Protein AF-A0A182ESB6-F1 (afdb_monomer)

Mean predicted aligned error: 11.27 Å

Nearest PDB structures (foldseek):
  7or8-assembly1_A  TM=3.510E-01  e=2.825E-01  Homo sapiens
  7nxt-assembly1_A  TM=3.263E-01  e=8.463E-01  Homo sapiens
  7oqw-assembly1_A-2  TM=3.285E-01  e=1.090E+00  Homo sapiens
  7nm9-assembly1_A-2  TM=3.029E-01  e=1.404E+00  Homo sapiens
  8gel-assembly1_A  TM=1.679E-01  e=2.759E+00  synthetic construct

Radius of gyration: 20.66 Å; Cα contacts (8 Å, |Δi|>4): 226; chains: 1; bounding box: 57×45×64 Å

Sequence (298 aa):
MSDVRRIQQLLTKRSKHSLAACRACRWLLLTTWDKLLTAPSKLLSFRNKQYRIVRPKAAEAFDQAVYTLLAFARLCLEDRNQLIIERLVAATCPLDELRSFAIQEKLDSSTERLNKWPIRKSDVIAMQTILDIAIDCGIHKSKCWNDVIRCTEYIWEVEKYLFGTVIQDQISWISPVSLNDDITDKAQHIDQILSSDDSDNLNVHIACRILQFLILSANRFYERAGKELNLASLCALMQNLVTASENCQHYVNSQKSNTLVDPTVILGRIFAISTTLSTRPLIHAMKIWPKIAHHIVQ

Foldseek 3Di:
DDVVVVLVVLCPDPDPVSVVVVVVVVVVCVVCVVVLLVVLLVLLVVCVVCVQPPPVVSVVSNLVSLVSLLVVCVVDPLQCNLVSLVSLLVRLQPPVCLQVVLVVDDDDALVVLCVRVPHAPSSLQSLLSCLVCVQSNLLNDLVSLLSNVSSLLSLQLSCCSRPVPPPPVPPPVPDDDDDDDDQLVPDPHLVSLVVVDPDRGQDSVSSNSSSVSSNVSSLVSLLCCLPPHDLVSNLSNLLSLLVVLVVLVVVPVVDDDDGSRDSVVSVSSNVSSLVSCVVDDVVSCVSNCVSCVVVVPD

Organism: Onchocerca ochengi (NCBI:txid42157)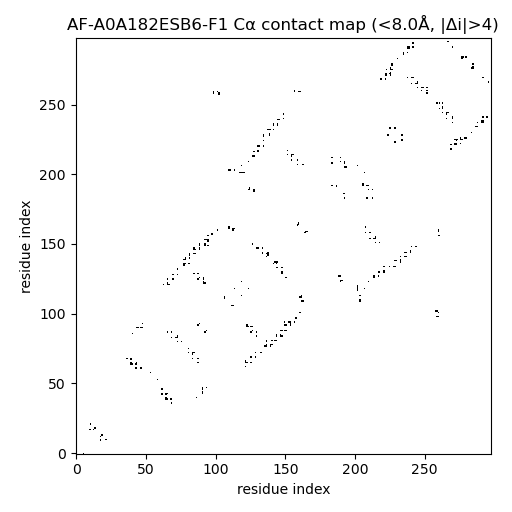

Secondary structure (DSSP, 8-state):
--HHHHHHHHHHS--HHHHHHHHHHHHHHHHHHHHHHHHHHHHHHHHTT-TT---HHHHHHHHHHHHHHHHHHHT--TTTHHHHHHHHHHHH--HHHHHHHHHH---S-HHHHHHHSPPPHHHHHHHHHHHHHHHHHHHH-TTHHHHHHHHHHHHHHHHHHHHS-SSTTT--TT----SS-SSTTT-SSHHHHHTT---SS--HHHHHHHHHHHHHHHHHHHHHHHHHS-HHHHHHHHHHHHHHHHHHHHHHHH--S--S--HHHHHHHHHHHHHHGGGS-HHHHHHHHHHHHHHH--

Solvent-accessible surface area (backbone atoms only — not comparable to full-atom values): 17310 Å² total; per-residue (Å²): 133,61,69,69,61,54,52,54,54,42,73,70,45,92,41,76,65,34,54,50,48,50,52,50,51,51,49,52,47,69,75,43,37,69,66,64,49,48,56,40,51,56,54,38,62,54,41,71,82,38,81,84,62,88,45,68,74,57,51,53,52,48,40,50,32,48,52,52,50,51,55,53,53,73,66,62,51,59,94,53,38,44,63,49,44,47,54,47,31,66,60,58,40,59,48,70,58,50,56,56,46,56,67,72,53,89,70,94,48,46,67,60,42,35,72,75,56,69,76,52,72,56,39,53,56,46,54,52,51,48,58,73,47,41,62,68,28,27,67,77,38,63,75,39,44,62,40,52,50,48,40,56,48,31,56,52,38,50,46,39,67,40,59,70,52,83,53,72,88,56,62,55,97,84,59,97,75,87,81,80,92,74,56,77,90,66,51,90,48,70,67,64,70,50,71,77,52,94,60,94,67,72,48,70,69,55,48,49,54,50,47,53,52,51,50,52,50,48,53,50,43,45,50,44,45,40,71,71,50,51,69,68,35,40,46,44,46,54,48,52,49,50,53,52,35,51,52,46,44,54,50,52,75,72,51,93,73,80,68,73,74,60,62,61,59,52,51,50,51,54,49,54,28,54,66,41,39,78,82,46,64,67,70,50,44,69,63,40,44,76,74,45,46,75,78,70,74,117

pLDDT: mean 75.56, std 14.72, range [27.02, 93.62]

Structure (mmCIF, N/CA/C/O backbone):
data_AF-A0A182ESB6-F1
#
_entry.id   AF-A0A182ESB6-F1
#
loop_
_atom_site.group_PDB
_atom_site.id
_atom_site.type_symbol
_atom_site.label_atom_id
_atom_site.label_alt_id
_atom_site.label_comp_id
_atom_site.label_asym_id
_atom_site.label_entity_id
_atom_site.label_seq_id
_atom_site.pdbx_PDB_ins_code
_atom_site.Cartn_x
_atom_site.Cartn_y
_atom_site.Cartn_z
_atom_site.occupancy
_atom_site.B_iso_or_equiv
_atom_site.auth_seq_id
_atom_site.auth_comp_id
_atom_site.auth_asym_id
_atom_site.auth_atom_id
_atom_site.pdbx_PDB_model_num
ATOM 1 N N . MET A 1 1 ? -12.398 -0.601 -38.093 1.00 45.66 1 MET A N 1
ATOM 2 C CA . MET A 1 1 ? -12.836 -0.129 -36.757 1.00 45.66 1 MET A CA 1
ATOM 3 C C . MET A 1 1 ? -12.236 -1.063 -35.724 1.00 45.66 1 MET A C 1
ATOM 5 O O . MET A 1 1 ? -12.487 -2.252 -35.839 1.00 45.66 1 MET A O 1
ATOM 9 N N . SER A 1 2 ? -11.406 -0.570 -34.800 1.00 57.75 2 SER A N 1
ATOM 10 C CA . SER A 1 2 ? -10.746 -1.430 -33.809 1.00 57.75 2 SER A CA 1
ATOM 11 C C . SER A 1 2 ? -11.765 -2.040 -32.844 1.00 57.75 2 SER A C 1
ATOM 13 O O . SER A 1 2 ? -12.714 -1.367 -32.434 1.00 57.75 2 SER A O 1
ATOM 15 N N . ASP A 1 3 ? -11.566 -3.301 -32.461 1.00 52.34 3 ASP A N 1
ATOM 16 C CA . ASP A 1 3 ? -12.457 -4.011 -31.531 1.00 52.34 3 ASP A CA 1
ATOM 17 C C . ASP A 1 3 ? -12.586 -3.291 -30.181 1.00 52.34 3 ASP A C 1
ATOM 19 O O . ASP A 1 3 ? -13.650 -3.291 -29.565 1.00 52.34 3 ASP A O 1
ATOM 23 N N . VAL A 1 4 ? -11.553 -2.539 -29.792 1.00 48.28 4 VAL A N 1
ATOM 24 C CA . VAL A 1 4 ? -11.557 -1.640 -28.629 1.00 48.28 4 VAL A CA 1
ATOM 25 C C . VAL A 1 4 ? -12.674 -0.588 -28.716 1.00 48.28 4 VAL A C 1
ATOM 27 O O . VAL A 1 4 ? -13.399 -0.380 -27.742 1.00 48.28 4 VAL A O 1
ATOM 30 N N . ARG A 1 5 ? -12.890 0.032 -29.888 1.00 49.47 5 ARG A N 1
ATOM 31 C CA . ARG A 1 5 ? -13.965 1.025 -30.082 1.00 49.47 5 ARG A CA 1
ATOM 32 C C . ARG A 1 5 ? -15.354 0.384 -30.051 1.00 49.47 5 ARG A C 1
ATOM 34 O O . ARG A 1 5 ? -16.293 1.007 -29.562 1.00 49.47 5 ARG A O 1
ATOM 41 N N . ARG A 1 6 ? -15.495 -0.866 -30.512 1.00 54.97 6 ARG A N 1
ATOM 42 C CA . ARG A 1 6 ? -16.758 -1.622 -30.397 1.00 54.97 6 ARG A CA 1
ATOM 43 C C . ARG A 1 6 ? -17.095 -1.946 -28.942 1.00 54.97 6 ARG A C 1
ATOM 45 O O . ARG A 1 6 ? -18.242 -1.776 -28.538 1.00 54.97 6 ARG A O 1
ATOM 52 N N . ILE A 1 7 ? -16.105 -2.347 -28.144 1.00 57.78 7 ILE A N 1
ATOM 53 C CA . ILE A 1 7 ? -16.288 -2.632 -26.712 1.00 57.78 7 ILE A CA 1
ATOM 54 C C . ILE A 1 7 ? -16.667 -1.353 -25.946 1.00 57.78 7 ILE A C 1
ATOM 56 O O . ILE A 1 7 ? -17.603 -1.365 -25.147 1.00 57.78 7 ILE A O 1
ATOM 60 N N . GLN A 1 8 ? -16.024 -0.220 -26.247 1.00 53.03 8 GLN A N 1
ATOM 61 C CA . GLN A 1 8 ? -16.370 1.082 -25.654 1.00 53.03 8 GLN A CA 1
ATOM 62 C C . GLN A 1 8 ? -17.792 1.552 -26.022 1.00 53.03 8 GLN A C 1
ATOM 64 O O . GLN A 1 8 ? -18.510 2.095 -25.179 1.00 53.03 8 GLN A O 1
ATOM 69 N N . GLN A 1 9 ? -18.247 1.301 -27.253 1.00 55.38 9 GLN A N 1
ATOM 70 C CA . GLN A 1 9 ? -19.621 1.608 -27.678 1.00 55.38 9 GLN A CA 1
ATOM 71 C C . GLN A 1 9 ? -20.679 0.710 -27.012 1.00 55.38 9 GLN A C 1
ATOM 73 O O . GLN A 1 9 ? -21.810 1.148 -26.789 1.00 55.38 9 GLN A O 1
ATOM 78 N N . LEU A 1 10 ? -20.328 -0.533 -26.667 1.00 53.88 10 LEU A N 1
ATOM 79 C CA . LEU A 1 10 ? -21.211 -1.443 -25.929 1.00 53.88 10 LEU A CA 1
ATOM 80 C C . LEU A 1 10 ? -21.369 -1.039 -24.457 1.00 53.88 10 LEU A C 1
ATOM 82 O O . LEU A 1 10 ? -22.464 -1.166 -23.917 1.00 53.88 10 LEU A O 1
ATOM 86 N N . LEU A 1 11 ? -20.313 -0.513 -23.829 1.00 50.41 11 LEU A N 1
ATOM 87 C CA . LEU A 1 11 ? -20.344 -0.028 -22.441 1.00 50.41 11 LEU A CA 1
ATOM 88 C C . LEU A 1 11 ? -21.177 1.253 -22.269 1.00 50.41 11 LEU A C 1
ATOM 90 O O . LEU A 1 11 ? -21.806 1.449 -21.232 1.00 50.41 11 LEU A O 1
ATOM 94 N N . THR A 1 12 ? -21.206 2.115 -23.285 1.00 54.12 12 THR A N 1
ATOM 95 C CA . THR A 1 12 ? -21.895 3.418 -23.239 1.00 54.12 12 THR A CA 1
ATOM 96 C C . THR A 1 12 ? -23.392 3.330 -23.553 1.00 54.12 12 THR A C 1
ATOM 98 O O . THR A 1 12 ? -24.177 4.132 -23.047 1.00 54.12 12 THR A O 1
ATOM 101 N N . LYS A 1 13 ? -23.838 2.328 -24.322 1.00 56.81 13 LYS A N 1
ATOM 102 C CA . LYS A 1 13 ? -25.268 2.086 -24.576 1.00 56.81 13 LYS A CA 1
ATOM 103 C C . LYS A 1 13 ? -25.862 1.184 -23.494 1.00 56.81 13 LYS A C 1
ATOM 105 O O . LYS A 1 13 ? -25.604 -0.013 -23.486 1.00 56.81 13 LYS A O 1
ATOM 110 N N . ARG A 1 14 ? -26.724 1.711 -22.616 1.00 50.31 14 ARG A N 1
ATOM 111 C CA . ARG A 1 14 ? -27.519 0.905 -21.662 1.00 50.31 14 ARG A CA 1
ATOM 112 C C . ARG A 1 14 ? -28.665 0.189 -22.391 1.00 50.31 14 ARG A C 1
ATOM 114 O O . ARG A 1 14 ? -29.760 0.719 -22.518 1.00 50.31 14 ARG A O 1
ATOM 121 N N . SER A 1 15 ? -28.411 -1.019 -22.882 1.00 67.50 15 SER A N 1
ATOM 122 C CA . SER A 1 15 ? -29.408 -1.916 -23.479 1.00 67.50 15 SER A CA 1
ATOM 123 C C . SER A 1 15 ? -29.410 -3.252 -22.729 1.00 67.50 15 SER A C 1
ATOM 125 O O . SER A 1 15 ? -28.430 -3.607 -22.075 1.00 67.50 15 SER A O 1
ATOM 127 N N . LYS A 1 16 ? -30.487 -4.041 -22.826 1.00 64.69 16 LYS A N 1
ATOM 128 C CA . LYS A 1 16 ? -30.530 -5.380 -22.200 1.00 64.69 16 LYS A CA 1
ATOM 129 C C . LYS A 1 16 ? -29.395 -6.289 -22.708 1.00 64.69 16 LYS A C 1
ATOM 131 O O . LYS A 1 16 ? -28.841 -7.065 -21.935 1.00 64.69 16 LYS A O 1
ATOM 136 N N . HIS A 1 17 ? -28.996 -6.128 -23.972 1.00 65.06 17 HIS A N 1
ATOM 137 C CA . HIS A 1 17 ? -27.888 -6.864 -24.587 1.00 65.06 17 HIS A CA 1
ATOM 138 C C . HIS A 1 17 ? -26.510 -6.421 -24.087 1.00 65.06 17 HIS A C 1
ATOM 140 O O . HIS A 1 17 ? -25.653 -7.274 -23.878 1.00 65.06 17 HIS A O 1
ATOM 146 N N . SER A 1 18 ? -26.289 -5.128 -23.830 1.00 64.19 18 SER A N 1
ATOM 147 C CA . SER A 1 18 ? -25.022 -4.676 -23.238 1.00 64.19 18 SER A CA 1
ATOM 148 C C . SER A 1 18 ? -24.893 -5.089 -21.777 1.00 64.19 18 SER A C 1
ATOM 150 O O . SER A 1 18 ? -23.809 -5.454 -21.343 1.00 64.19 18 SER A O 1
ATOM 152 N N . LEU A 1 19 ? -25.998 -5.142 -21.031 1.00 66.25 19 LEU A N 1
ATOM 153 C CA . LEU A 1 19 ? -26.003 -5.656 -19.660 1.00 66.25 19 LEU A CA 1
ATOM 154 C C . LEU A 1 19 ? -25.695 -7.164 -19.626 1.00 66.25 19 LEU A C 1
ATOM 156 O O . LEU A 1 19 ? -24.906 -7.615 -18.795 1.00 66.25 19 LEU A O 1
ATOM 160 N N . ALA A 1 20 ? -26.254 -7.938 -20.563 1.00 72.00 20 ALA A N 1
ATOM 161 C CA . ALA A 1 20 ? -25.923 -9.352 -20.742 1.00 72.00 20 ALA A CA 1
ATOM 162 C C . ALA A 1 20 ? -24.455 -9.556 -21.160 1.00 72.00 20 ALA A C 1
ATOM 164 O O . ALA A 1 20 ? -23.777 -10.407 -20.589 1.00 72.00 20 ALA A O 1
ATOM 165 N N . ALA A 1 21 ? -23.940 -8.733 -22.078 1.00 68.44 21 ALA A N 1
ATOM 166 C CA . ALA A 1 21 ? -22.533 -8.748 -22.473 1.00 68.44 21 ALA A CA 1
ATOM 167 C C . ALA A 1 21 ? -21.606 -8.396 -21.297 1.00 68.44 21 ALA A C 1
ATOM 169 O O . ALA A 1 21 ? -20.639 -9.106 -21.057 1.00 68.44 21 ALA A O 1
ATOM 170 N N . CYS A 1 22 ? -21.932 -7.379 -20.493 1.00 63.94 22 CYS A N 1
ATOM 171 C CA . CYS A 1 22 ? -21.177 -7.040 -19.285 1.00 63.94 22 CYS A CA 1
ATOM 172 C C . CYS A 1 22 ? -21.187 -8.180 -18.258 1.00 63.94 22 CYS A C 1
ATOM 174 O O . CYS A 1 22 ? -20.156 -8.462 -17.651 1.00 63.94 22 CYS A O 1
ATOM 176 N N . ARG A 1 23 ? -22.321 -8.871 -18.079 1.00 69.44 23 ARG A N 1
ATOM 177 C CA . ARG A 1 23 ? -22.404 -10.060 -17.213 1.00 69.44 23 ARG A CA 1
ATOM 178 C C . ARG A 1 23 ? -21.549 -11.209 -17.746 1.00 69.44 23 ARG A C 1
ATOM 180 O O . ARG A 1 23 ? -20.833 -11.820 -16.961 1.00 69.44 23 ARG A O 1
ATOM 187 N N . ALA A 1 24 ? -21.578 -11.463 -19.053 1.00 73.06 24 ALA A N 1
ATOM 188 C CA . ALA A 1 24 ? -20.748 -12.479 -19.695 1.00 73.06 24 ALA A CA 1
ATOM 189 C C . ALA A 1 24 ? -19.251 -12.148 -19.580 1.00 73.06 24 ALA A C 1
ATOM 191 O O . ALA A 1 24 ? -18.466 -13.012 -19.206 1.00 73.06 24 ALA A O 1
ATOM 192 N N . CYS A 1 25 ? -18.861 -10.889 -19.800 1.00 70.19 25 CYS A N 1
ATOM 193 C CA . CYS A 1 25 ? -17.490 -10.419 -19.599 1.00 70.19 25 CYS A CA 1
ATOM 194 C C . CYS A 1 25 ? -17.060 -10.546 -18.135 1.00 70.19 25 CYS A C 1
ATOM 196 O O . CYS A 1 25 ? -15.977 -11.053 -17.869 1.00 70.19 25 CYS A O 1
ATOM 198 N N . ARG A 1 26 ? -17.907 -10.153 -17.173 1.00 69.69 26 ARG A N 1
ATOM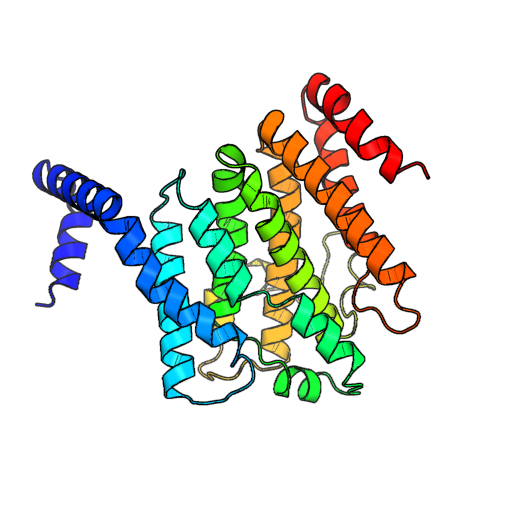 199 C CA . ARG A 1 26 ? -17.621 -10.323 -15.740 1.00 69.69 26 ARG A CA 1
ATOM 200 C C . ARG A 1 26 ? -17.461 -11.799 -15.383 1.00 69.69 26 ARG A C 1
ATOM 202 O O . ARG A 1 26 ? -16.529 -12.142 -14.669 1.00 69.69 26 ARG A O 1
ATOM 209 N N . TRP A 1 27 ? -18.318 -12.674 -15.902 1.00 76.25 27 TRP A N 1
ATOM 210 C CA . TRP A 1 27 ? -18.217 -14.119 -15.692 1.00 76.25 27 TRP A CA 1
ATOM 211 C C . TRP A 1 27 ? -16.939 -14.710 -16.307 1.00 76.25 27 TRP A C 1
ATOM 213 O O . TRP A 1 27 ? -16.233 -15.480 -15.655 1.00 76.25 27 TRP A O 1
ATOM 223 N N . LEU A 1 28 ? -16.586 -14.305 -17.528 1.00 76.19 28 LEU A N 1
ATOM 224 C CA . LEU A 1 28 ? -15.364 -14.744 -18.199 1.00 76.19 28 LEU A CA 1
ATOM 225 C C . LEU A 1 28 ? -14.113 -14.255 -17.459 1.00 76.19 28 LEU A C 1
ATOM 227 O O . LEU A 1 28 ? -13.179 -15.026 -17.244 1.00 76.19 28 LEU A O 1
ATOM 231 N N . LEU A 1 29 ? -14.113 -13.005 -16.993 1.00 72.25 29 LEU A N 1
ATOM 232 C CA . LEU A 1 29 ? -13.042 -12.463 -16.159 1.00 72.25 29 LEU A CA 1
ATOM 233 C C . LEU A 1 29 ? -12.942 -13.212 -14.829 1.00 72.25 29 LEU A C 1
ATOM 235 O O . LEU A 1 29 ? -11.842 -13.573 -14.434 1.00 72.25 29 LEU A O 1
ATOM 239 N N . LEU A 1 30 ? -14.062 -13.520 -14.169 1.00 71.38 30 LEU A N 1
ATOM 240 C CA . LEU A 1 30 ? -14.073 -14.268 -12.906 1.00 71.38 30 LEU A CA 1
ATOM 241 C C . LEU A 1 30 ? -13.529 -15.696 -13.055 1.00 71.38 30 LEU A C 1
ATOM 243 O O . LEU A 1 30 ? -12.822 -16.171 -12.163 1.00 71.38 30 LEU A O 1
ATOM 247 N N . THR A 1 31 ? -13.830 -16.368 -14.168 1.00 76.56 31 THR A N 1
ATOM 248 C CA . THR A 1 31 ? -13.400 -17.752 -14.441 1.00 76.56 31 THR A CA 1
ATOM 249 C C . THR A 1 31 ? -11.951 -17.854 -14.917 1.00 76.56 31 THR A C 1
ATOM 251 O O . THR A 1 31 ? -11.283 -18.846 -14.636 1.00 76.56 31 THR A O 1
ATOM 254 N N . THR A 1 32 ? -11.439 -16.835 -15.610 1.00 77.44 32 THR A N 1
ATOM 255 C CA . THR A 1 32 ? -10.064 -16.824 -16.149 1.00 77.44 32 THR A CA 1
ATOM 256 C C . THR A 1 32 ? -9.082 -15.995 -15.323 1.00 77.44 32 THR A C 1
ATOM 258 O O . THR A 1 32 ? -7.892 -15.974 -15.630 1.00 77.44 32 THR A O 1
ATOM 261 N N . TRP A 1 33 ? -9.553 -15.365 -14.249 1.00 75.00 33 TRP A N 1
ATOM 262 C CA . TRP A 1 33 ? -8.808 -14.417 -13.425 1.00 75.00 33 TRP A CA 1
ATOM 263 C C . TRP A 1 33 ? -7.435 -14.899 -12.970 1.00 75.00 33 TRP A C 1
ATOM 265 O O . TRP A 1 33 ? -6.449 -14.204 -13.179 1.00 75.00 33 TRP A O 1
ATOM 275 N N . ASP A 1 34 ? -7.351 -16.095 -12.383 1.00 75.50 34 ASP A N 1
ATOM 276 C CA . ASP A 1 34 ? -6.087 -16.594 -11.837 1.00 75.50 34 ASP A CA 1
ATOM 277 C C . ASP A 1 34 ? -5.057 -16.755 -12.956 1.00 75.50 34 ASP A C 1
ATOM 279 O O . ASP A 1 34 ? -3.902 -16.363 -12.815 1.00 75.50 34 ASP A O 1
ATOM 283 N N . LYS A 1 35 ? -5.500 -17.223 -14.130 1.00 78.94 35 LYS A N 1
ATOM 284 C CA . LYS A 1 35 ? -4.659 -17.321 -15.328 1.00 78.94 35 LYS A CA 1
ATOM 285 C C . LYS A 1 35 ? -4.246 -15.934 -15.826 1.00 78.94 35 LYS A C 1
ATOM 287 O O . LYS A 1 35 ? -3.069 -15.736 -16.119 1.00 78.94 35 LYS A O 1
ATOM 292 N N . LEU A 1 36 ? -5.173 -14.975 -15.858 1.00 76.38 36 LEU A N 1
ATOM 293 C CA . LEU A 1 36 ? -4.908 -13.591 -16.266 1.00 76.38 36 LEU A CA 1
ATOM 294 C C . LEU A 1 36 ? -3.942 -12.867 -15.320 1.00 76.38 36 LEU A C 1
ATOM 296 O O . LEU A 1 36 ? -3.128 -12.082 -15.792 1.00 76.38 36 LEU A O 1
ATOM 300 N N . LEU A 1 37 ? -3.972 -13.168 -14.020 1.00 76.81 37 LEU A N 1
ATOM 301 C CA . LEU A 1 37 ? -3.025 -12.632 -13.042 1.00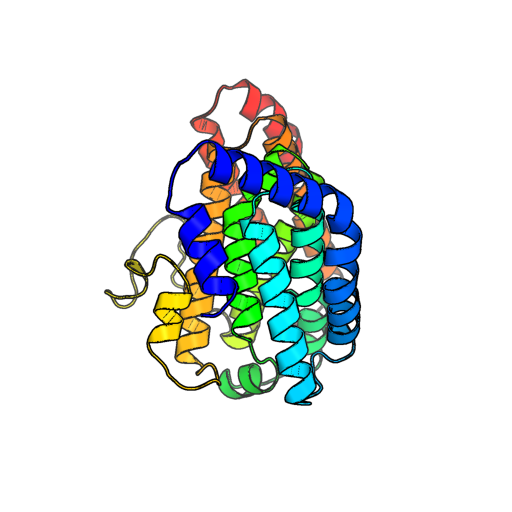 76.81 37 LEU A CA 1
ATOM 302 C C . LEU A 1 37 ? -1.667 -13.341 -13.083 1.00 76.81 37 LEU A C 1
ATOM 304 O O . LEU A 1 37 ? -0.648 -12.714 -12.787 1.00 76.81 37 LEU A O 1
ATOM 308 N N . THR A 1 38 ? -1.602 -14.625 -13.461 1.00 80.94 38 THR A N 1
ATOM 309 C CA . THR A 1 38 ? -0.330 -15.376 -13.462 1.00 80.94 38 THR A CA 1
ATOM 310 C C . THR A 1 38 ? 0.711 -14.811 -14.427 1.00 80.94 38 THR A C 1
ATOM 312 O O . THR A 1 38 ? 1.893 -14.806 -14.099 1.00 80.94 38 THR A O 1
ATOM 315 N N . ALA A 1 39 ? 0.303 -14.326 -15.600 1.00 81.56 39 ALA A N 1
ATOM 316 C CA . ALA A 1 39 ? 1.228 -13.784 -16.593 1.00 81.56 39 ALA A CA 1
ATOM 317 C C . ALA A 1 39 ? 1.925 -12.487 -16.121 1.00 81.56 39 ALA A C 1
ATOM 319 O O . ALA A 1 39 ? 3.159 -12.491 -16.051 1.00 81.56 39 ALA A O 1
ATOM 320 N N . PRO A 1 40 ? 1.203 -11.415 -15.724 1.00 81.38 40 PRO A N 1
ATOM 321 C CA . PRO A 1 40 ? 1.837 -10.202 -15.215 1.00 81.38 40 PRO A CA 1
ATOM 322 C C . PRO A 1 40 ? 2.562 -10.449 -13.888 1.00 81.38 40 PRO A C 1
ATOM 324 O O . PRO A 1 40 ? 3.656 -9.932 -13.698 1.00 81.38 40 PRO A O 1
ATOM 327 N N . SER A 1 41 ? 2.034 -11.293 -12.993 1.00 78.69 41 SER A N 1
ATOM 328 C CA . SER A 1 41 ? 2.711 -11.585 -11.717 1.00 78.69 41 SER A CA 1
ATOM 329 C C . SER A 1 41 ? 4.027 -12.346 -11.889 1.00 78.69 41 SER A C 1
ATOM 331 O O . SER A 1 41 ? 5.013 -12.010 -11.234 1.00 78.69 41 SER A O 1
ATOM 333 N N . LYS A 1 42 ? 4.090 -13.334 -12.794 1.00 82.56 42 LYS A N 1
ATOM 334 C CA . LYS A 1 42 ? 5.351 -14.008 -13.138 1.00 82.56 42 LYS A CA 1
ATOM 335 C C . LYS A 1 42 ? 6.343 -13.022 -13.730 1.00 82.56 42 LYS A C 1
ATOM 337 O O . LYS A 1 42 ? 7.501 -13.034 -13.326 1.00 82.56 42 LYS A O 1
ATOM 342 N N . LEU A 1 43 ? 5.892 -12.154 -14.632 1.00 81.81 43 LEU A N 1
ATOM 343 C CA . LEU A 1 43 ? 6.747 -11.134 -15.222 1.00 81.81 43 LEU A CA 1
ATOM 344 C C . LEU A 1 43 ? 7.323 -10.208 -14.136 1.00 81.81 43 LEU A C 1
ATOM 346 O O . LEU A 1 43 ? 8.537 -10.074 -14.039 1.00 81.81 43 LEU A O 1
ATOM 350 N N . LEU A 1 44 ? 6.492 -9.692 -13.230 1.00 80.62 44 LEU A N 1
ATOM 351 C CA . LEU A 1 44 ? 6.946 -8.848 -12.117 1.00 80.62 44 LEU A CA 1
ATOM 352 C C . LEU A 1 44 ? 7.849 -9.580 -11.113 1.00 80.62 44 LEU A C 1
ATOM 354 O O . LEU A 1 44 ? 8.738 -8.964 -10.540 1.00 80.62 44 LEU A O 1
ATOM 358 N N . SER A 1 45 ? 7.727 -10.899 -10.949 1.00 79.25 45 SER A N 1
ATOM 359 C CA . SER A 1 45 ? 8.662 -11.653 -10.098 1.00 79.25 45 SER A CA 1
ATOM 360 C C . SER A 1 45 ? 10.111 -11.624 -10.613 1.00 79.25 45 SER A C 1
ATOM 362 O O . SER A 1 45 ? 11.054 -11.709 -9.823 1.00 79.25 45 SER A O 1
ATOM 364 N N . PHE A 1 46 ? 10.311 -11.454 -11.927 1.00 75.38 46 PHE A N 1
ATOM 365 C CA . PHE A 1 46 ? 11.640 -11.245 -12.508 1.00 75.38 46 PHE A CA 1
ATOM 366 C C . PHE A 1 46 ? 12.147 -9.817 -12.297 1.00 75.38 46 PHE A C 1
ATOM 368 O O . PHE A 1 46 ? 13.360 -9.618 -12.224 1.00 75.38 46 PHE A O 1
ATOM 375 N N . ARG A 1 47 ? 11.237 -8.845 -12.145 1.00 72.25 47 ARG A N 1
ATOM 376 C CA . ARG A 1 47 ? 11.562 -7.439 -11.884 1.00 72.25 47 ARG A CA 1
ATOM 377 C C . ARG A 1 47 ? 12.339 -7.273 -10.581 1.00 72.25 47 ARG A C 1
ATOM 379 O O . ARG A 1 47 ? 13.347 -6.580 -10.585 1.00 72.25 47 ARG A O 1
ATOM 386 N N . ASN A 1 48 ? 11.946 -7.965 -9.511 1.00 60.28 48 ASN A N 1
ATOM 387 C CA . ASN A 1 48 ? 12.606 -7.855 -8.198 1.00 60.28 48 ASN A CA 1
ATOM 388 C C . ASN A 1 48 ? 14.086 -8.273 -8.248 1.00 60.28 48 ASN A C 1
ATOM 390 O O . ASN A 1 48 ? 14.923 -7.728 -7.547 1.00 60.28 48 ASN A O 1
ATOM 394 N N . LYS A 1 49 ? 14.460 -9.188 -9.150 1.00 60.28 49 LYS A N 1
ATOM 395 C CA . LYS A 1 49 ? 15.871 -9.574 -9.353 1.00 60.28 49 LYS A CA 1
ATOM 396 C C . LYS A 1 49 ? 16.652 -8.581 -10.217 1.00 60.28 49 LYS A C 1
ATOM 398 O O . LYS A 1 49 ? 17.872 -8.667 -10.305 1.00 60.28 49 LYS A O 1
ATOM 403 N N . GLN A 1 50 ? 15.948 -7.694 -10.912 1.00 58.84 50 GLN A N 1
ATOM 404 C CA . GLN A 1 50 ? 16.469 -6.846 -11.979 1.00 58.84 50 GLN A CA 1
ATOM 405 C C . GLN A 1 50 ? 16.134 -5.367 -11.773 1.00 58.84 50 GLN A C 1
ATOM 407 O O . GLN A 1 50 ? 16.260 -4.603 -12.725 1.00 58.84 50 GLN A O 1
ATOM 412 N N . TYR A 1 51 ? 15.756 -4.938 -10.562 1.00 56.47 51 TYR A N 1
ATOM 413 C CA . TYR A 1 51 ? 15.320 -3.560 -10.284 1.00 56.47 51 TYR A CA 1
ATOM 414 C C . TYR A 1 51 ? 16.342 -2.506 -10.759 1.00 56.47 51 TYR A C 1
ATOM 416 O O . TYR A 1 51 ? 15.982 -1.385 -11.101 1.00 56.47 51 TYR A O 1
ATOM 424 N N . ARG A 1 52 ? 17.617 -2.910 -10.869 1.00 57.00 52 ARG A N 1
ATOM 425 C CA . ARG A 1 52 ? 18.758 -2.091 -11.305 1.00 57.00 52 ARG A CA 1
ATOM 426 C C . ARG A 1 52 ? 19.185 -2.286 -12.771 1.00 57.00 52 ARG A C 1
ATOM 428 O O . ARG A 1 52 ? 20.077 -1.582 -13.233 1.00 57.00 52 ARG A O 1
ATOM 435 N N . ILE A 1 53 ? 18.615 -3.241 -13.515 1.00 53.75 53 ILE A N 1
ATOM 436 C CA . ILE A 1 53 ? 19.071 -3.579 -14.876 1.00 53.75 53 ILE A CA 1
ATOM 437 C C . ILE A 1 53 ? 18.240 -2.831 -15.926 1.00 53.75 53 ILE A C 1
ATOM 439 O O . ILE A 1 53 ? 17.098 -3.168 -16.234 1.00 53.75 53 ILE A O 1
ATOM 443 N N . VAL A 1 54 ? 18.887 -1.832 -16.526 1.00 55.72 54 VAL A N 1
ATOM 444 C CA . VAL A 1 54 ? 18.392 -0.913 -17.561 1.00 55.72 54 VAL A CA 1
ATOM 445 C C . VAL A 1 54 ? 18.344 -1.598 -18.936 1.00 55.72 54 VAL A C 1
ATOM 447 O O . VAL A 1 54 ? 19.070 -1.240 -19.859 1.00 55.72 54 VAL A O 1
ATOM 450 N N . ARG A 1 55 ? 17.520 -2.638 -19.112 1.00 67.25 55 ARG A N 1
ATOM 451 C CA . ARG A 1 55 ? 17.133 -3.063 -20.471 1.00 67.25 55 ARG A CA 1
ATOM 452 C C . ARG A 1 55 ? 15.826 -2.354 -20.832 1.00 67.25 55 ARG A C 1
ATOM 454 O O . ARG A 1 55 ? 14.803 -2.727 -20.261 1.00 67.25 55 ARG A O 1
ATOM 461 N N . PRO A 1 56 ? 15.816 -1.391 -21.774 1.00 70.25 56 PRO A N 1
ATOM 462 C CA . PRO A 1 56 ? 14.637 -0.558 -22.044 1.00 70.25 56 PRO A CA 1
ATOM 463 C C . PRO A 1 56 ? 13.411 -1.394 -22.441 1.00 70.25 56 PRO A C 1
ATOM 465 O O . PRO A 1 56 ? 12.331 -1.216 -21.895 1.00 70.25 56 PRO A O 1
ATOM 468 N N . LYS A 1 57 ? 13.603 -2.442 -23.252 1.00 75.56 57 LYS A N 1
ATOM 469 C CA . LYS A 1 57 ? 12.517 -3.365 -23.632 1.00 75.56 57 LYS A CA 1
ATOM 470 C C . LYS A 1 57 ? 11.951 -4.185 -22.465 1.00 75.56 57 LYS A C 1
ATOM 472 O O . LYS A 1 57 ? 10.786 -4.562 -22.484 1.00 75.56 57 LYS A O 1
ATOM 477 N N . ALA A 1 58 ? 12.776 -4.512 -21.468 1.00 76.25 58 ALA A N 1
ATOM 478 C CA . ALA A 1 58 ? 12.310 -5.231 -20.281 1.00 76.25 58 ALA A CA 1
ATOM 479 C C . ALA A 1 58 ? 11.574 -4.278 -19.331 1.00 76.25 58 ALA A C 1
ATOM 481 O O . ALA A 1 58 ? 10.526 -4.633 -18.804 1.00 76.25 58 ALA A O 1
ATOM 482 N N . ALA A 1 59 ? 12.093 -3.056 -19.180 1.00 74.44 59 ALA A N 1
ATOM 483 C CA . ALA A 1 59 ? 11.463 -1.962 -18.451 1.00 74.44 59 ALA A CA 1
ATOM 484 C C . ALA A 1 59 ? 10.033 -1.692 -18.949 1.00 74.44 59 ALA A C 1
ATOM 486 O O . ALA A 1 59 ? 9.106 -1.767 -18.148 1.00 74.44 59 ALA A O 1
ATOM 487 N N . GLU A 1 60 ? 9.846 -1.511 -20.257 1.00 79.88 60 GLU A N 1
ATOM 488 C CA . GLU A 1 60 ? 8.520 -1.324 -20.867 1.00 79.88 60 GLU A CA 1
ATOM 489 C C . GLU A 1 60 ? 7.570 -2.498 -20.584 1.00 79.88 60 GLU A C 1
ATOM 491 O O . GLU A 1 60 ? 6.397 -2.303 -20.267 1.00 79.88 60 GLU A O 1
ATOM 496 N N . ALA A 1 61 ? 8.070 -3.737 -20.655 1.00 81.69 61 ALA A N 1
ATOM 497 C CA . ALA A 1 61 ? 7.265 -4.919 -20.359 1.00 81.69 61 ALA A CA 1
ATOM 498 C C . ALA A 1 61 ? 6.831 -4.973 -18.882 1.00 81.69 61 ALA A C 1
ATOM 500 O O . ALA A 1 61 ? 5.692 -5.348 -18.592 1.00 81.69 61 ALA A O 1
ATOM 501 N N . PHE A 1 62 ? 7.712 -4.585 -17.952 1.00 83.12 62 PHE A N 1
ATOM 502 C CA . PHE A 1 62 ? 7.374 -4.470 -16.531 1.00 83.12 62 PHE A CA 1
ATOM 503 C C . PHE A 1 62 ? 6.331 -3.379 -16.292 1.00 83.12 62 PHE A C 1
ATOM 505 O O . PHE A 1 62 ? 5.355 -3.630 -15.586 1.00 83.12 62 PHE A O 1
ATOM 512 N N . ASP A 1 63 ? 6.491 -2.214 -16.917 1.00 82.44 63 ASP A N 1
ATOM 513 C CA . ASP A 1 63 ? 5.544 -1.105 -16.795 1.00 82.44 63 ASP A CA 1
ATOM 514 C C . ASP A 1 63 ? 4.166 -1.507 -17.336 1.00 82.44 63 ASP A C 1
ATOM 516 O O . ASP A 1 63 ? 3.150 -1.314 -16.664 1.00 82.44 63 ASP A O 1
ATOM 520 N N . GLN A 1 64 ? 4.121 -2.193 -18.482 1.00 84.44 64 GLN A N 1
ATOM 521 C CA . GLN A 1 64 ? 2.878 -2.732 -19.027 1.00 84.44 64 GLN A CA 1
ATOM 522 C C . GLN A 1 64 ? 2.234 -3.760 -18.088 1.00 84.44 64 GLN A C 1
ATOM 524 O O . GLN A 1 64 ? 1.016 -3.743 -17.909 1.00 84.44 64 GLN A O 1
ATOM 529 N N . ALA A 1 65 ? 3.016 -4.633 -17.445 1.00 85.56 65 ALA A N 1
ATOM 530 C CA . ALA A 1 65 ? 2.477 -5.563 -16.454 1.00 85.56 65 ALA A CA 1
ATOM 531 C C . ALA A 1 65 ? 1.881 -4.834 -15.240 1.00 85.56 65 ALA A C 1
ATOM 533 O O . ALA A 1 65 ? 0.783 -5.194 -14.807 1.00 85.56 65 ALA A O 1
ATOM 534 N N . VAL A 1 66 ? 2.526 -3.775 -14.741 1.00 85.12 66 VAL A N 1
ATOM 535 C CA . VAL A 1 66 ? 1.953 -2.923 -13.687 1.00 85.12 66 VAL A CA 1
ATOM 536 C C . VAL A 1 66 ? 0.640 -2.301 -14.164 1.00 85.12 66 VAL A C 1
ATOM 538 O O . VAL A 1 66 ? -0.380 -2.468 -13.499 1.00 85.12 66 VAL A O 1
ATOM 541 N N . TYR A 1 67 ? 0.601 -1.690 -15.351 1.00 85.19 67 TYR A N 1
ATOM 542 C CA . TYR A 1 67 ? -0.631 -1.107 -15.897 1.00 85.19 67 TYR A CA 1
ATOM 543 C C . TYR A 1 67 ? -1.760 -2.127 -16.077 1.00 85.19 67 TYR A C 1
ATOM 545 O O . TYR A 1 67 ? -2.918 -1.803 -15.809 1.00 85.19 67 TYR A O 1
ATOM 553 N N . THR A 1 68 ? -1.454 -3.370 -16.466 1.00 84.75 68 THR A N 1
ATOM 554 C CA . THR A 1 68 ? -2.477 -4.427 -16.534 1.00 84.75 68 THR A CA 1
ATOM 555 C C . THR A 1 68 ? -3.045 -4.767 -15.159 1.00 84.75 68 THR A C 1
ATOM 557 O O . THR A 1 68 ? -4.263 -4.868 -15.018 1.00 84.75 68 THR A O 1
ATOM 560 N N . LEU A 1 69 ? -2.202 -4.873 -14.126 1.00 85.00 69 LEU A N 1
ATOM 561 C CA . LEU A 1 69 ? -2.663 -5.090 -12.753 1.00 85.00 69 LEU A CA 1
ATOM 562 C C . LEU A 1 69 ? -3.478 -3.902 -12.231 1.00 85.00 69 LEU A C 1
ATOM 564 O O . LEU A 1 69 ? -4.482 -4.113 -11.556 1.00 85.00 69 LEU A O 1
ATOM 568 N N . LEU A 1 70 ? -3.112 -2.672 -12.591 1.00 84.31 70 LEU A N 1
ATOM 569 C CA . LEU A 1 70 ? -3.877 -1.474 -12.234 1.00 84.31 70 LEU A CA 1
ATOM 570 C C . LEU A 1 70 ? -5.251 -1.446 -12.897 1.00 84.31 70 LEU A C 1
ATOM 572 O O . LEU A 1 70 ? -6.249 -1.135 -12.246 1.00 84.31 70 LEU A O 1
ATOM 576 N N . ALA A 1 71 ? -5.327 -1.819 -14.174 1.00 81.81 71 ALA A N 1
ATOM 577 C CA . ALA A 1 71 ? -6.602 -1.977 -14.860 1.00 81.81 71 ALA A CA 1
ATOM 578 C C . ALA A 1 71 ? -7.470 -3.041 -14.170 1.00 81.81 71 ALA A C 1
ATOM 580 O O . ALA A 1 71 ? -8.665 -2.824 -13.982 1.00 81.81 71 ALA A O 1
ATOM 581 N N . PHE A 1 72 ? -6.874 -4.153 -13.727 1.00 80.88 72 PHE A N 1
ATOM 582 C CA . PHE A 1 72 ? -7.584 -5.183 -12.968 1.00 80.88 72 PHE A CA 1
ATOM 583 C C . PHE A 1 72 ? -8.048 -4.708 -11.587 1.00 80.88 72 PHE A C 1
ATOM 585 O O . PHE A 1 72 ? -9.183 -4.998 -11.214 1.00 80.88 72 PHE A O 1
ATOM 592 N N . ALA A 1 73 ? -7.232 -3.939 -10.863 1.00 78.94 73 ALA A N 1
ATOM 593 C CA . ALA A 1 73 ? -7.607 -3.362 -9.571 1.00 78.94 73 ALA A CA 1
ATOM 594 C C . ALA A 1 73 ? -8.829 -2.434 -9.694 1.00 78.94 73 ALA A C 1
ATOM 596 O O . ALA A 1 73 ? -9.766 -2.517 -8.902 1.00 78.94 73 ALA A O 1
ATOM 597 N N . ARG A 1 74 ? -8.863 -1.609 -10.749 1.00 74.81 74 ARG A N 1
ATOM 598 C CA . ARG A 1 74 ? -9.971 -0.684 -11.050 1.00 74.81 74 ARG A CA 1
ATOM 599 C C . ARG A 1 74 ? -11.258 -1.377 -11.500 1.00 74.81 74 ARG A C 1
ATOM 601 O O . ARG A 1 74 ? -12.320 -0.766 -11.466 1.00 74.81 74 ARG A O 1
ATOM 608 N N . LEU A 1 75 ? -11.192 -2.643 -11.918 1.00 73.56 75 LEU A N 1
ATOM 609 C CA . LEU A 1 75 ? -12.380 -3.442 -12.241 1.00 73.56 75 LEU A CA 1
ATOM 610 C C . LEU A 1 75 ? -13.100 -3.980 -10.984 1.00 73.56 75 LEU A C 1
ATOM 612 O O . LEU A 1 75 ? -14.107 -4.674 -11.127 1.00 73.56 75 LEU A O 1
ATOM 616 N N . CYS A 1 76 ? -12.621 -3.623 -9.782 1.00 60.50 76 CYS A N 1
ATOM 617 C CA . CYS A 1 76 ? -13.283 -3.787 -8.483 1.00 60.50 76 CYS A CA 1
ATOM 618 C C . CYS A 1 76 ? -13.846 -5.193 -8.233 1.00 60.50 76 CYS A C 1
ATOM 620 O O . CYS A 1 76 ? -15.040 -5.380 -7.990 1.00 60.50 76 CYS A O 1
ATOM 622 N N . LEU A 1 77 ? -12.977 -6.205 -8.268 1.00 65.19 77 LEU A N 1
ATOM 623 C CA . LEU A 1 77 ? -13.327 -7.535 -7.773 1.00 65.19 77 LEU A CA 1
ATOM 624 C C . LEU A 1 77 ? -12.973 -7.610 -6.283 1.00 65.19 77 LEU A C 1
ATOM 626 O O . LEU A 1 77 ? -11.900 -8.091 -5.929 1.00 65.19 77 LEU A O 1
ATOM 630 N N . GLU A 1 78 ? -13.882 -7.119 -5.433 1.00 67.44 78 GLU A N 1
ATOM 631 C CA . GLU A 1 78 ? -13.750 -6.980 -3.966 1.00 67.44 78 GLU A CA 1
ATOM 632 C C . GLU A 1 78 ? -13.011 -8.155 -3.293 1.00 67.44 78 GLU A C 1
ATOM 634 O O . GLU A 1 78 ? -12.043 -7.949 -2.563 1.00 67.44 78 GLU A O 1
ATOM 639 N N . ASP A 1 79 ? -13.376 -9.398 -3.618 1.00 65.81 79 ASP A N 1
ATOM 640 C CA . ASP A 1 79 ? -12.779 -10.600 -3.017 1.00 65.81 79 ASP A CA 1
ATOM 641 C C . ASP A 1 79 ? -11.328 -10.893 -3.435 1.00 65.81 79 ASP A C 1
ATOM 643 O O . ASP A 1 79 ? -10.646 -11.698 -2.793 1.00 65.81 79 ASP A O 1
ATOM 647 N N . ARG A 1 80 ? -10.857 -10.294 -4.532 1.00 72.19 80 ARG A N 1
ATOM 648 C CA . ARG A 1 80 ? -9.581 -10.625 -5.192 1.00 72.19 80 ARG A CA 1
ATOM 649 C C . ARG A 1 80 ? -8.616 -9.447 -5.295 1.00 72.19 80 ARG A C 1
ATOM 651 O O . ARG A 1 80 ? -7.457 -9.655 -5.657 1.00 72.19 80 ARG A O 1
ATOM 658 N N . ASN A 1 81 ? -9.057 -8.249 -4.914 1.00 79.19 81 ASN A N 1
ATOM 659 C CA . ASN A 1 81 ? -8.216 -7.056 -4.835 1.00 79.19 81 ASN A CA 1
ATOM 660 C C . ASN A 1 81 ? -7.026 -7.250 -3.883 1.00 79.19 81 ASN A C 1
ATOM 662 O O . ASN A 1 81 ? -5.952 -6.731 -4.162 1.00 79.19 81 ASN A O 1
ATOM 666 N N . GLN A 1 82 ? -7.163 -8.082 -2.841 1.00 85.19 82 GLN A N 1
ATOM 667 C CA . GLN A 1 82 ? -6.063 -8.408 -1.926 1.00 85.19 82 GLN A CA 1
ATOM 668 C C . GLN A 1 82 ? -4.832 -8.944 -2.673 1.00 85.19 82 GLN A C 1
ATOM 670 O O . GLN A 1 82 ? -3.722 -8.480 -2.443 1.00 85.19 82 GLN A O 1
ATOM 675 N N . LEU A 1 83 ? -5.029 -9.898 -3.589 1.00 85.31 83 LEU A N 1
ATOM 676 C CA . LEU A 1 83 ? -3.928 -10.536 -4.312 1.00 85.31 83 LEU A CA 1
ATOM 677 C C . LEU A 1 83 ? -3.303 -9.563 -5.318 1.00 85.31 83 LEU A C 1
ATOM 679 O O . LEU A 1 83 ? -2.102 -9.605 -5.549 1.00 85.31 83 LEU A O 1
ATOM 683 N N . ILE A 1 84 ? -4.093 -8.652 -5.892 1.00 86.12 84 ILE A N 1
ATOM 684 C CA . ILE A 1 84 ? -3.550 -7.595 -6.752 1.00 86.12 84 ILE A CA 1
ATOM 685 C C . ILE A 1 84 ? -2.706 -6.614 -5.937 1.00 86.12 84 ILE A C 1
ATOM 687 O O . ILE A 1 84 ? -1.598 -6.303 -6.366 1.00 86.12 84 ILE A O 1
ATOM 691 N N . ILE A 1 85 ? -3.190 -6.163 -4.774 1.00 88.25 85 ILE A N 1
ATOM 692 C CA . ILE A 1 85 ? -2.440 -5.268 -3.881 1.00 88.25 85 ILE A CA 1
ATOM 693 C C . ILE A 1 85 ? -1.120 -5.922 -3.473 1.00 88.25 85 ILE A C 1
ATOM 695 O O . ILE A 1 85 ? -0.077 -5.308 -3.659 1.00 88.25 85 ILE A O 1
ATOM 699 N N . GLU A 1 86 ? -1.147 -7.177 -3.020 1.00 89.81 86 GLU A N 1
ATOM 700 C CA . GLU A 1 86 ? 0.057 -7.940 -2.660 1.00 89.81 86 GLU A CA 1
ATOM 701 C C . GLU A 1 86 ? 1.081 -7.946 -3.809 1.00 89.81 86 GLU A C 1
ATOM 703 O O . GLU A 1 86 ? 2.264 -7.666 -3.616 1.00 89.81 86 GLU A O 1
ATOM 708 N N . ARG A 1 87 ? 0.630 -8.210 -5.044 1.00 87.81 87 ARG A N 1
ATOM 709 C CA . ARG A 1 87 ? 1.511 -8.268 -6.224 1.00 87.81 87 ARG A CA 1
ATOM 710 C C . ARG A 1 87 ? 2.021 -6.903 -6.664 1.00 87.81 87 ARG A C 1
ATOM 712 O O . ARG A 1 87 ? 3.168 -6.823 -7.097 1.00 87.81 87 ARG A O 1
ATOM 719 N N . LEU A 1 88 ? 1.194 -5.863 -6.578 1.00 88.88 88 LEU A N 1
ATOM 720 C CA . LEU A 1 88 ? 1.607 -4.493 -6.872 1.00 88.88 88 LEU A CA 1
ATOM 721 C C . LEU A 1 88 ? 2.646 -4.038 -5.847 1.00 88.88 88 LEU A C 1
ATOM 723 O O . LEU A 1 88 ? 3.752 -3.692 -6.241 1.00 88.88 88 LEU A O 1
ATOM 727 N N . VAL A 1 89 ? 2.355 -4.156 -4.550 1.00 90.25 89 VAL A N 1
ATOM 728 C CA . VAL A 1 89 ? 3.272 -3.764 -3.468 1.00 90.25 89 VAL A CA 1
ATOM 729 C C . VAL A 1 89 ? 4.597 -4.519 -3.559 1.00 90.25 89 VAL A C 1
ATOM 731 O O . VAL A 1 89 ? 5.656 -3.900 -3.472 1.00 90.25 89 VAL A O 1
ATOM 734 N N . ALA A 1 90 ? 4.569 -5.830 -3.810 1.00 88.06 90 ALA A N 1
ATOM 735 C CA . ALA A 1 90 ? 5.789 -6.619 -3.976 1.00 88.06 90 ALA A CA 1
ATOM 736 C C . ALA A 1 90 ? 6.652 -6.186 -5.176 1.00 88.06 90 ALA A C 1
ATOM 738 O O . ALA A 1 90 ? 7.850 -6.463 -5.173 1.00 88.06 90 ALA A O 1
ATOM 739 N N . ALA A 1 91 ? 6.061 -5.550 -6.192 1.00 85.88 91 ALA A N 1
ATOM 740 C CA . ALA A 1 91 ? 6.753 -5.118 -7.405 1.00 85.88 91 ALA A CA 1
ATOM 741 C C . ALA A 1 91 ? 7.149 -3.633 -7.399 1.00 85.88 91 ALA A C 1
ATOM 743 O O . ALA A 1 91 ? 8.126 -3.274 -8.055 1.00 85.88 91 ALA A O 1
ATOM 744 N N . THR A 1 92 ? 6.390 -2.777 -6.708 1.00 87.12 92 THR A N 1
ATOM 745 C CA . THR A 1 92 ? 6.555 -1.312 -6.734 1.00 87.12 92 THR A CA 1
ATOM 746 C C . THR A 1 92 ? 7.131 -0.746 -5.440 1.00 87.12 92 THR A C 1
ATOM 748 O O . THR A 1 92 ? 7.636 0.372 -5.449 1.00 87.12 92 THR A O 1
ATOM 751 N N . CYS A 1 93 ? 7.073 -1.493 -4.330 1.00 89.38 93 CYS A N 1
ATOM 752 C CA . CYS A 1 93 ? 7.504 -1.039 -3.004 1.00 89.38 93 CYS A CA 1
ATOM 753 C C . CYS A 1 93 ? 8.604 -1.951 -2.409 1.00 89.38 93 CYS A C 1
ATOM 755 O O . CYS A 1 93 ? 8.369 -2.641 -1.403 1.00 89.38 93 CYS A O 1
ATOM 757 N N . PRO A 1 94 ? 9.817 -1.993 -3.001 1.00 87.56 94 PRO A N 1
ATOM 758 C CA . PRO A 1 94 ? 10.937 -2.796 -2.506 1.00 87.56 94 PRO A CA 1
ATOM 759 C C . PRO A 1 94 ? 11.608 -2.141 -1.280 1.00 87.56 94 PRO A C 1
ATOM 761 O O . PRO A 1 94 ? 12.737 -1.657 -1.329 1.00 87.56 94 PRO A O 1
ATOM 764 N N . LEU A 1 95 ? 10.885 -2.130 -0.157 1.00 85.31 95 LEU A N 1
ATOM 765 C CA . LEU A 1 95 ? 11.287 -1.512 1.112 1.00 85.31 95 LEU A CA 1
ATOM 766 C C . LEU A 1 95 ? 12.625 -2.041 1.651 1.00 85.31 95 LEU A C 1
ATOM 768 O O . LEU A 1 95 ? 13.514 -1.265 1.989 1.00 85.31 95 LEU A O 1
ATOM 772 N N . ASP A 1 96 ? 12.800 -3.361 1.679 1.00 84.06 96 ASP A N 1
ATOM 773 C CA . ASP A 1 96 ? 14.013 -3.991 2.219 1.00 84.06 96 ASP A CA 1
ATOM 774 C C . ASP A 1 96 ? 15.250 -3.718 1.336 1.00 84.06 96 ASP A C 1
ATOM 776 O O . ASP A 1 96 ? 16.367 -3.528 1.829 1.00 84.06 96 ASP A O 1
ATOM 780 N N . GLU A 1 97 ? 15.053 -3.630 0.016 1.00 83.88 97 GLU A N 1
ATOM 781 C CA . GLU A 1 97 ? 16.113 -3.263 -0.928 1.00 83.88 97 GLU A CA 1
ATOM 782 C C . GLU A 1 97 ? 16.517 -1.795 -0.771 1.00 83.88 97 GLU A C 1
ATOM 784 O O . GLU A 1 97 ? 17.708 -1.496 -0.788 1.00 83.88 97 GLU A O 1
ATOM 789 N N . LEU A 1 98 ? 15.555 -0.888 -0.558 1.00 84.50 98 LEU A N 1
ATOM 790 C CA . LEU A 1 98 ? 15.839 0.525 -0.295 1.00 84.50 98 LEU A CA 1
ATOM 791 C C . LEU A 1 98 ? 16.649 0.694 0.995 1.00 84.50 98 LEU A C 1
ATOM 793 O O . LEU A 1 98 ? 17.675 1.373 0.998 1.00 84.50 98 LEU A O 1
ATOM 797 N N . ARG A 1 99 ? 16.224 0.035 2.081 1.00 84.00 99 ARG A N 1
ATOM 798 C CA . ARG A 1 99 ? 16.915 0.085 3.379 1.00 84.00 99 ARG A CA 1
ATOM 799 C C . ARG A 1 99 ? 18.349 -0.432 3.279 1.00 84.00 99 ARG A C 1
ATOM 801 O O . ARG A 1 99 ? 19.271 0.234 3.740 1.00 84.00 99 ARG A O 1
ATOM 808 N N . SER A 1 100 ? 18.552 -1.590 2.648 1.00 82.50 100 SER A N 1
ATOM 809 C CA . SER A 1 100 ? 19.897 -2.152 2.450 1.00 82.50 100 SER A CA 1
ATOM 810 C C . SER A 1 100 ? 20.769 -1.286 1.537 1.00 82.50 100 SER A C 1
ATOM 812 O O . SER A 1 100 ? 21.958 -1.116 1.806 1.00 82.50 100 SER A O 1
ATOM 814 N N . PHE A 1 101 ? 20.183 -0.689 0.498 1.00 80.50 101 PHE A N 1
ATOM 815 C CA . PHE A 1 101 ? 20.884 0.206 -0.415 1.00 80.50 101 PHE A CA 1
ATOM 816 C C . PHE A 1 101 ? 21.346 1.498 0.266 1.00 80.50 101 PHE A C 1
ATOM 818 O O . PHE A 1 101 ? 22.504 1.884 0.126 1.00 80.50 101 PHE A O 1
ATOM 825 N N . ALA A 1 102 ? 20.481 2.125 1.064 1.00 78.31 102 ALA A N 1
ATOM 826 C CA . ALA A 1 102 ? 20.798 3.360 1.775 1.00 78.31 102 ALA A CA 1
ATOM 827 C C . ALA A 1 102 ? 21.916 3.201 2.818 1.00 78.31 102 ALA A C 1
ATOM 829 O O . ALA A 1 102 ? 22.648 4.151 3.087 1.00 78.31 102 ALA A O 1
ATOM 830 N N . ILE A 1 103 ? 22.074 2.002 3.388 1.00 76.38 103 ILE A N 1
ATOM 831 C CA . ILE A 1 103 ? 23.185 1.685 4.299 1.00 76.38 103 ILE A CA 1
ATOM 832 C C . ILE A 1 103 ? 24.507 1.557 3.526 1.00 76.38 103 ILE A C 1
ATOM 834 O O . ILE A 1 103 ? 25.556 1.970 4.021 1.00 76.38 103 ILE A O 1
ATOM 838 N N . GLN A 1 104 ? 24.465 0.972 2.325 1.00 74.88 104 GLN A N 1
ATOM 839 C CA . GLN A 1 104 ? 25.650 0.708 1.502 1.00 74.88 104 GLN A CA 1
ATOM 840 C C . GLN A 1 104 ? 26.174 1.962 0.800 1.00 74.88 104 GLN A C 1
ATOM 842 O O . GLN A 1 104 ? 27.386 2.144 0.696 1.00 74.88 104 GLN A O 1
ATOM 847 N N . GLU A 1 105 ? 25.281 2.824 0.317 1.00 69.81 105 GLU A N 1
ATOM 848 C CA . GLU A 1 105 ? 25.648 3.997 -0.469 1.00 69.81 105 GLU A CA 1
ATOM 849 C C . GLU A 1 105 ? 25.361 5.297 0.286 1.00 69.81 105 GLU A C 1
ATOM 851 O O . GLU A 1 105 ? 24.233 5.790 0.326 1.00 69.81 105 GLU A O 1
ATOM 856 N N . LYS A 1 106 ? 26.418 5.892 0.849 1.00 66.81 106 LYS A N 1
ATOM 857 C CA . LYS A 1 106 ? 26.385 7.273 1.339 1.00 66.81 106 LYS A CA 1
ATOM 858 C C . LYS A 1 106 ? 26.594 8.214 0.154 1.00 66.81 106 LYS A C 1
ATOM 860 O O . LYS A 1 106 ? 27.692 8.286 -0.386 1.00 66.81 106 LYS A O 1
ATOM 865 N N . LEU A 1 107 ? 25.522 8.877 -0.264 1.00 68.69 107 LEU A N 1
ATOM 866 C CA . LEU A 1 107 ? 25.512 9.861 -1.349 1.00 68.69 107 LEU A CA 1
ATOM 867 C C . LEU A 1 107 ? 25.109 11.219 -0.790 1.00 68.69 107 LEU A C 1
ATOM 869 O O . LEU A 1 107 ? 24.161 11.290 -0.003 1.00 68.69 107 LEU A O 1
ATOM 873 N N . ASP A 1 108 ? 25.766 12.283 -1.239 1.00 65.56 108 ASP A N 1
ATOM 874 C CA . ASP A 1 108 ? 25.601 13.617 -0.655 1.00 65.56 108 ASP A CA 1
ATOM 875 C C . ASP A 1 108 ? 24.548 14.470 -1.382 1.00 65.56 108 ASP A C 1
ATOM 877 O O . ASP A 1 108 ? 23.980 15.376 -0.775 1.00 65.56 108 ASP A O 1
ATOM 881 N N . SER A 1 109 ? 24.210 14.156 -2.641 1.00 75.38 109 SER A N 1
ATOM 882 C CA . SER A 1 109 ? 23.237 14.926 -3.431 1.00 75.38 109 SER A CA 1
ATOM 883 C C . SER A 1 109 ? 21.941 14.163 -3.748 1.00 75.38 109 SER A C 1
ATOM 885 O O . SER A 1 109 ? 21.940 12.960 -4.020 1.00 75.38 109 SER A O 1
ATOM 887 N N . SER A 1 110 ? 20.810 14.877 -3.753 1.00 72.19 110 SER A N 1
ATOM 888 C CA . SER A 1 110 ? 19.488 14.320 -4.086 1.00 72.19 110 SER A CA 1
ATOM 889 C C . SER A 1 110 ? 19.378 13.873 -5.548 1.00 72.19 110 SER A C 1
ATOM 891 O O . SER A 1 110 ? 18.713 12.882 -5.847 1.00 72.19 110 SER A O 1
ATOM 893 N N . THR A 1 111 ? 20.075 14.554 -6.461 1.00 73.88 111 THR A N 1
ATOM 894 C CA . THR A 1 111 ? 20.173 14.199 -7.885 1.00 73.88 111 THR A CA 1
ATOM 895 C C . THR A 1 111 ? 20.881 12.861 -8.091 1.00 73.88 111 THR A C 1
ATOM 897 O O . THR A 1 111 ? 20.398 12.024 -8.851 1.00 73.88 111 THR A O 1
ATOM 900 N N . GLU A 1 112 ? 21.994 12.611 -7.397 1.00 78.00 112 GLU A N 1
ATOM 901 C CA . GLU A 1 112 ? 22.705 11.329 -7.481 1.00 78.00 112 GLU A CA 1
ATOM 902 C C . GLU A 1 112 ? 21.896 10.189 -6.865 1.00 78.00 112 GLU A C 1
ATOM 904 O O . GLU A 1 112 ? 21.834 9.100 -7.442 1.00 78.00 112 GLU A O 1
ATOM 909 N N . ARG A 1 113 ? 21.225 10.443 -5.733 1.00 79.12 113 ARG A N 1
ATOM 910 C CA . ARG A 1 113 ? 20.322 9.465 -5.111 1.00 79.12 113 ARG A CA 1
ATOM 911 C C . ARG A 1 113 ? 19.163 9.103 -6.037 1.00 79.12 113 ARG A C 1
ATOM 913 O O . ARG A 1 113 ? 18.863 7.922 -6.172 1.00 79.12 113 ARG A O 1
ATOM 920 N N . LEU A 1 114 ? 18.562 10.076 -6.726 1.00 78.38 114 LEU A N 1
ATOM 921 C CA . LEU A 1 114 ? 17.484 9.827 -7.690 1.00 78.38 114 LEU A CA 1
ATOM 922 C C . LEU A 1 114 ? 17.974 9.074 -8.934 1.00 78.38 114 LEU A C 1
ATOM 924 O O . LEU A 1 114 ? 17.290 8.177 -9.417 1.00 78.38 114 LEU A O 1
ATOM 928 N N . ASN A 1 115 ? 19.174 9.386 -9.427 1.00 77.75 115 ASN A N 1
ATOM 929 C CA . ASN A 1 115 ? 19.765 8.664 -10.557 1.00 77.75 115 ASN A CA 1
ATOM 930 C C . ASN A 1 115 ? 20.033 7.193 -10.222 1.00 77.75 115 ASN A C 1
ATOM 932 O O . ASN A 1 115 ? 19.898 6.320 -11.081 1.00 77.75 115 ASN A O 1
ATOM 936 N N . LYS A 1 116 ? 20.415 6.906 -8.976 1.00 80.25 116 LYS A N 1
ATOM 937 C CA . LYS A 1 116 ? 20.665 5.539 -8.520 1.00 80.25 116 LYS A CA 1
ATOM 938 C C . LYS A 1 116 ? 19.421 4.801 -8.040 1.00 80.25 116 LYS A C 1
ATOM 940 O O . LYS A 1 116 ? 19.372 3.575 -8.142 1.00 80.25 116 LYS A O 1
ATOM 945 N N . TRP A 1 117 ? 18.417 5.534 -7.573 1.00 81.94 117 TRP A N 1
ATOM 946 C CA . TRP A 1 117 ? 17.108 5.018 -7.200 1.00 81.94 117 TRP A CA 1
ATOM 947 C C . TRP A 1 117 ? 15.997 5.723 -7.997 1.00 81.94 117 TRP A C 1
ATOM 949 O O . TRP A 1 117 ? 15.275 6.568 -7.456 1.00 81.94 117 TRP A O 1
ATOM 959 N N . PRO A 1 118 ? 15.852 5.403 -9.297 1.00 79.00 118 PRO A N 1
ATOM 960 C CA . PRO A 1 118 ? 14.866 6.055 -10.142 1.00 79.00 118 PRO A CA 1
ATOM 961 C C . PRO A 1 118 ? 13.451 5.620 -9.760 1.00 79.00 118 PRO A C 1
ATOM 963 O O . PRO A 1 118 ? 13.138 4.428 -9.689 1.00 79.00 118 PRO A O 1
ATOM 966 N N . ILE A 1 119 ? 12.572 6.601 -9.568 1.00 82.25 119 ILE A N 1
ATOM 967 C CA . ILE A 1 119 ? 11.140 6.373 -9.383 1.00 82.25 119 ILE A CA 1
ATOM 968 C C . ILE A 1 119 ? 10.491 6.304 -10.765 1.00 82.25 119 ILE A C 1
ATOM 970 O O . ILE A 1 119 ? 10.593 7.248 -11.546 1.00 82.25 119 ILE A O 1
ATOM 974 N N . ARG A 1 120 ? 9.802 5.203 -11.076 1.00 82.31 120 ARG A N 1
ATOM 975 C CA . ARG A 1 120 ? 9.077 5.063 -12.346 1.00 82.31 120 ARG A CA 1
ATOM 976 C C . ARG A 1 120 ? 7.650 5.562 -12.217 1.00 82.31 120 ARG A C 1
ATOM 978 O O . ARG A 1 120 ? 6.986 5.322 -11.214 1.00 82.31 120 ARG A O 1
ATOM 985 N N . LYS A 1 121 ? 7.130 6.150 -13.293 1.00 82.81 121 LYS A N 1
ATOM 986 C CA . LYS A 1 121 ? 5.730 6.583 -13.404 1.00 82.81 121 LYS A CA 1
ATOM 987 C C . LYS A 1 121 ? 4.727 5.472 -13.063 1.00 82.81 121 LYS A C 1
ATOM 989 O O . LYS A 1 121 ? 3.757 5.718 -12.349 1.00 82.81 121 LYS A O 1
ATOM 994 N N . SER A 1 122 ? 4.969 4.256 -13.551 1.00 83.00 122 SER A N 1
ATOM 995 C CA . SER A 1 122 ? 4.139 3.074 -13.285 1.00 83.00 122 SER A CA 1
ATOM 996 C C . SER A 1 122 ? 4.028 2.763 -11.787 1.00 83.00 122 SER A C 1
ATOM 998 O O . SER A 1 122 ? 2.931 2.487 -11.302 1.00 83.00 122 SER A O 1
ATOM 1000 N N . ASP A 1 123 ? 5.133 2.882 -11.046 1.00 87.12 123 ASP A N 1
ATOM 1001 C CA . ASP A 1 123 ? 5.196 2.605 -9.608 1.00 87.12 123 ASP A CA 1
ATOM 1002 C C . ASP A 1 123 ? 4.390 3.619 -8.804 1.00 87.12 123 ASP A C 1
ATOM 1004 O O . ASP A 1 123 ? 3.638 3.250 -7.905 1.00 87.12 123 ASP A O 1
ATOM 1008 N N . VAL A 1 124 ? 4.490 4.899 -9.159 1.00 88.56 124 VAL A N 1
ATOM 1009 C CA . VAL A 1 124 ? 3.778 5.959 -8.443 1.00 88.56 124 VAL A CA 1
ATOM 1010 C C . VAL A 1 124 ? 2.267 5.865 -8.670 1.00 88.56 124 VAL A C 1
ATOM 1012 O O . VAL A 1 124 ? 1.489 5.942 -7.718 1.00 88.56 124 VAL A O 1
ATOM 1015 N N . ILE A 1 125 ? 1.836 5.635 -9.916 1.00 87.44 125 ILE A N 1
ATOM 1016 C CA . ILE A 1 125 ? 0.412 5.427 -10.230 1.00 87.44 125 ILE A CA 1
ATOM 1017 C C . ILE A 1 125 ? -0.114 4.193 -9.485 1.00 87.44 125 ILE A C 1
ATOM 1019 O O . ILE A 1 125 ? -1.257 4.185 -9.013 1.00 87.44 125 ILE A O 1
ATOM 1023 N N . ALA A 1 126 ? 0.719 3.159 -9.339 1.00 89.50 126 ALA A N 1
ATOM 1024 C CA . ALA A 1 126 ? 0.363 1.989 -8.556 1.00 89.50 126 ALA A CA 1
ATOM 1025 C C . ALA A 1 126 ? 0.206 2.292 -7.069 1.00 89.50 126 ALA A C 1
ATOM 1027 O O . ALA A 1 126 ? -0.805 1.893 -6.494 1.00 89.50 126 ALA A O 1
ATOM 1028 N N . MET A 1 127 ? 1.130 3.043 -6.468 1.00 93.06 127 MET A N 1
ATOM 1029 C CA . MET A 1 127 ? 1.030 3.471 -5.069 1.00 93.06 127 MET A CA 1
ATOM 1030 C C . MET A 1 127 ? -0.251 4.263 -4.808 1.00 93.06 127 MET A C 1
ATOM 1032 O O . MET A 1 127 ? -0.969 3.944 -3.863 1.00 93.06 127 MET A O 1
ATOM 1036 N N . GLN A 1 128 ? -0.597 5.230 -5.667 1.00 91.38 128 GLN A N 1
ATOM 1037 C CA . GLN A 1 128 ? -1.873 5.944 -5.538 1.00 91.38 128 GLN A CA 1
ATOM 1038 C C . GLN A 1 128 ? -3.061 4.986 -5.639 1.00 91.38 128 GLN A C 1
ATOM 1040 O O . GLN A 1 128 ? -3.938 5.007 -4.782 1.00 91.38 128 GLN A O 1
ATOM 1045 N N . THR A 1 129 ? -3.075 4.115 -6.650 1.00 88.31 129 THR A N 1
ATOM 1046 C CA . THR A 1 129 ? -4.197 3.188 -6.852 1.00 88.31 129 THR A CA 1
ATOM 1047 C C . THR A 1 129 ? -4.364 2.241 -5.662 1.00 88.31 129 THR A C 1
ATOM 1049 O O . THR A 1 129 ? -5.494 1.954 -5.278 1.00 88.31 129 THR A O 1
ATOM 1052 N N . ILE A 1 130 ? -3.264 1.778 -5.050 1.00 91.38 130 ILE A N 1
ATOM 1053 C CA . ILE A 1 130 ? -3.294 0.969 -3.823 1.00 91.38 130 ILE A CA 1
ATOM 1054 C C . ILE A 1 130 ? -3.980 1.743 -2.694 1.00 91.38 130 ILE A C 1
ATOM 1056 O O . ILE A 1 130 ? -4.857 1.183 -2.041 1.00 91.38 130 ILE A O 1
ATOM 1060 N N . LEU A 1 131 ? -3.616 3.012 -2.474 1.00 91.38 131 LEU A N 1
ATOM 1061 C CA . LEU A 1 131 ? -4.219 3.847 -1.429 1.00 91.38 131 LEU A CA 1
ATOM 1062 C C . LEU A 1 131 ? -5.707 4.121 -1.689 1.00 91.38 131 LEU A C 1
ATOM 1064 O O . LEU A 1 131 ? -6.503 4.077 -0.750 1.00 91.38 131 LEU A O 1
ATOM 1068 N N . ASP A 1 132 ? -6.089 4.335 -2.949 1.00 88.31 132 ASP A N 1
ATOM 1069 C CA . ASP A 1 132 ? -7.474 4.618 -3.338 1.00 88.31 132 ASP A CA 1
ATOM 1070 C C . ASP A 1 132 ? -8.412 3.429 -3.063 1.00 88.31 132 ASP A C 1
ATOM 1072 O O . ASP A 1 132 ? -9.530 3.629 -2.588 1.00 88.31 132 ASP A O 1
ATOM 1076 N N . ILE A 1 133 ? -7.954 2.193 -3.306 1.00 87.38 133 ILE A N 1
ATOM 1077 C CA . ILE A 1 133 ? -8.761 0.966 -3.134 1.00 87.38 133 ILE A CA 1
ATOM 1078 C C . ILE A 1 133 ? -8.562 0.272 -1.774 1.00 87.38 133 ILE A C 1
ATOM 1080 O O . ILE A 1 133 ? -9.219 -0.735 -1.491 1.00 87.38 133 ILE A O 1
ATOM 1084 N N . ALA A 1 134 ? -7.632 0.751 -0.940 1.00 89.81 134 ALA A N 1
ATOM 1085 C CA . ALA A 1 134 ? -7.214 0.065 0.285 1.00 89.81 134 ALA A CA 1
ATOM 1086 C C . ALA A 1 134 ? -8.356 -0.120 1.292 1.00 89.81 134 ALA A C 1
ATOM 1088 O O . ALA A 1 134 ? -8.447 -1.175 1.922 1.00 89.81 134 ALA A O 1
ATOM 1089 N N . ILE A 1 135 ? -9.229 0.883 1.442 1.00 88.31 135 ILE A N 1
ATOM 1090 C CA . ILE A 1 135 ? -10.361 0.830 2.380 1.00 88.31 135 ILE A CA 1
ATOM 1091 C C . ILE A 1 135 ? -11.347 -0.256 1.954 1.00 88.31 135 ILE A C 1
ATOM 1093 O O . ILE A 1 135 ? -11.650 -1.141 2.755 1.00 88.31 135 ILE A O 1
ATOM 1097 N N . ASP A 1 136 ? -11.767 -0.243 0.688 1.00 85.75 136 ASP A N 1
ATOM 1098 C CA . ASP A 1 136 ? -12.700 -1.231 0.141 1.00 85.75 136 ASP A CA 1
ATOM 1099 C C . ASP A 1 136 ? -12.127 -2.647 0.275 1.00 85.75 136 ASP A C 1
ATOM 1101 O O . ASP A 1 136 ? -12.789 -3.556 0.773 1.00 85.75 136 ASP A O 1
ATOM 1105 N N . CYS A 1 137 ? -10.849 -2.840 -0.066 1.00 85.50 137 CYS A N 1
ATOM 1106 C CA . CYS A 1 137 ? -10.199 -4.141 0.078 1.00 85.50 137 CYS A CA 1
ATOM 1107 C C . CYS A 1 137 ? -10.108 -4.596 1.546 1.00 85.50 137 CYS A C 1
ATOM 1109 O O . CYS A 1 137 ? -10.386 -5.756 1.866 1.00 85.50 137 CYS A O 1
ATOM 1111 N N . GLY A 1 138 ? -9.728 -3.697 2.453 1.00 84.88 138 GLY A N 1
ATOM 1112 C CA . GLY A 1 138 ? -9.507 -4.019 3.860 1.00 84.88 138 GLY A CA 1
ATOM 1113 C C . GLY A 1 138 ? -10.785 -4.245 4.670 1.00 84.88 138 GLY A C 1
ATOM 1114 O O . GLY A 1 138 ? -10.753 -4.909 5.713 1.00 84.88 138 GLY A O 1
ATOM 1115 N N . ILE A 1 139 ? -11.933 -3.774 4.174 1.00 85.94 139 ILE A N 1
ATOM 1116 C CA . ILE A 1 139 ? -13.253 -4.141 4.704 1.00 85.94 139 ILE A CA 1
ATOM 1117 C C . ILE A 1 139 ? -13.514 -5.642 4.517 1.00 85.94 139 ILE A C 1
ATOM 1119 O O . ILE A 1 139 ? -13.992 -6.297 5.444 1.00 85.94 139 ILE A O 1
ATOM 1123 N N . HIS A 1 140 ? -13.155 -6.200 3.359 1.00 82.38 140 HIS A N 1
ATOM 1124 C CA . HIS A 1 140 ? -13.429 -7.600 3.023 1.00 82.38 140 HIS A CA 1
ATOM 1125 C C . HIS A 1 140 ? -12.304 -8.562 3.429 1.00 82.38 140 HIS A C 1
ATOM 1127 O O . HIS A 1 140 ? -12.569 -9.724 3.757 1.00 82.38 140 HIS A O 1
ATOM 1133 N N . LYS A 1 141 ? -11.042 -8.109 3.411 1.00 84.31 141 LYS A N 1
ATOM 1134 C CA . LYS A 1 141 ? -9.858 -8.945 3.669 1.00 84.31 141 LYS A CA 1
ATOM 1135 C C . LYS A 1 141 ? -8.807 -8.200 4.494 1.00 84.31 141 LYS A C 1
ATOM 1137 O O . LYS A 1 141 ? -7.982 -7.472 3.962 1.00 84.31 141 LYS A O 1
ATOM 1142 N N . SER A 1 142 ? -8.729 -8.496 5.789 1.00 82.31 142 SER A N 1
ATOM 1143 C CA . SER A 1 142 ? -7.758 -7.879 6.713 1.00 82.31 142 SER A CA 1
ATOM 1144 C C . SER A 1 142 ? -6.280 -8.172 6.413 1.00 82.31 142 SER A C 1
ATOM 1146 O O . SER A 1 142 ? -5.399 -7.511 6.959 1.00 82.31 142 SER A O 1
ATOM 1148 N N . LYS A 1 143 ? -5.981 -9.156 5.558 1.00 85.12 143 LYS A N 1
ATOM 1149 C CA . LYS A 1 143 ? -4.605 -9.509 5.185 1.00 85.12 143 LYS A CA 1
ATOM 1150 C C . LYS A 1 143 ? -3.921 -8.438 4.325 1.00 85.12 143 LYS A C 1
ATOM 1152 O O . LYS A 1 143 ? -2.704 -8.330 4.404 1.00 85.12 143 LYS A O 1
ATOM 1157 N N . CYS A 1 144 ? -4.672 -7.629 3.566 1.00 89.56 144 CYS A N 1
ATOM 1158 C CA . CYS A 1 144 ? -4.081 -6.582 2.717 1.00 89.56 144 CYS A CA 1
ATOM 1159 C C . CYS A 1 144 ? -3.427 -5.453 3.522 1.00 89.56 144 CYS A C 1
ATOM 1161 O O . CYS A 1 144 ? -2.637 -4.692 2.975 1.00 89.56 144 CYS A O 1
ATOM 1163 N N . TRP A 1 145 ? -3.747 -5.317 4.812 1.00 92.38 145 TRP A N 1
ATOM 1164 C CA . TRP A 1 145 ? -3.218 -4.238 5.640 1.00 92.38 145 TRP A CA 1
ATOM 1165 C C . TRP A 1 145 ? -1.697 -4.253 5.740 1.00 92.38 145 TRP A C 1
ATOM 1167 O O . TRP A 1 145 ? -1.105 -3.183 5.736 1.00 92.38 145 TRP A O 1
ATOM 1177 N N . ASN A 1 146 ? -1.060 -5.425 5.761 1.00 92.38 146 ASN A N 1
ATOM 1178 C CA . ASN A 1 146 ? 0.401 -5.505 5.787 1.00 92.38 146 ASN A CA 1
ATOM 1179 C C . ASN A 1 146 ? 1.014 -4.901 4.517 1.00 92.38 146 ASN A C 1
ATOM 1181 O O . ASN A 1 146 ? 1.972 -4.138 4.596 1.00 92.38 146 ASN A O 1
ATOM 1185 N N . ASP A 1 147 ? 0.415 -5.181 3.358 1.00 92.75 147 ASP A N 1
ATOM 1186 C CA . ASP A 1 147 ? 0.861 -4.650 2.070 1.00 92.75 147 ASP A CA 1
ATOM 1187 C C . ASP A 1 147 ? 0.597 -3.139 1.961 1.00 92.75 147 ASP A C 1
ATOM 1189 O O . ASP A 1 147 ? 1.454 -2.384 1.504 1.00 92.75 147 ASP A O 1
ATOM 1193 N N . VAL A 1 148 ? -0.562 -2.671 2.437 1.00 93.12 148 VAL A N 1
ATOM 1194 C CA . VAL A 1 148 ? -0.905 -1.238 2.464 1.00 93.12 148 VAL A CA 1
ATOM 1195 C C . VAL A 1 148 ? 0.026 -0.468 3.404 1.00 93.12 148 VAL A C 1
ATOM 1197 O O . VAL A 1 148 ? 0.556 0.575 3.019 1.00 93.12 148 VAL A O 1
ATOM 1200 N N . ILE A 1 149 ? 0.283 -0.990 4.608 1.00 92.81 149 ILE A N 1
ATOM 1201 C CA . ILE A 1 149 ? 1.223 -0.387 5.562 1.00 92.81 149 ILE A CA 1
ATOM 1202 C C . ILE A 1 149 ? 2.615 -0.326 4.930 1.00 92.81 149 ILE A C 1
ATOM 1204 O O . ILE A 1 149 ? 3.179 0.764 4.850 1.00 92.81 149 ILE A O 1
ATOM 1208 N N . ARG A 1 150 ? 3.106 -1.433 4.355 1.00 91.44 150 ARG A N 1
ATOM 1209 C CA . ARG A 1 150 ? 4.391 -1.486 3.638 1.00 91.44 150 ARG A CA 1
ATOM 1210 C C . ARG A 1 150 ? 4.470 -0.456 2.509 1.00 91.44 150 ARG A C 1
ATOM 1212 O O . ARG A 1 150 ? 5.497 0.198 2.350 1.00 91.44 150 ARG A O 1
ATOM 1219 N N . CYS A 1 151 ? 3.393 -0.267 1.745 1.00 93.62 151 CYS A N 1
ATOM 1220 C CA . CYS A 1 151 ? 3.318 0.768 0.712 1.00 93.62 151 CYS A CA 1
ATOM 1221 C C . CYS A 1 151 ? 3.475 2.175 1.310 1.00 93.62 151 CYS A C 1
ATOM 1223 O O . CYS A 1 151 ? 4.268 2.973 0.817 1.00 93.62 151 CYS A O 1
ATOM 1225 N N . THR A 1 152 ? 2.756 2.479 2.394 1.00 92.31 152 THR A N 1
ATOM 1226 C CA . THR A 1 152 ? 2.844 3.790 3.060 1.00 92.31 152 THR A CA 1
ATOM 1227 C C . THR A 1 152 ? 4.177 4.031 3.774 1.00 92.31 152 THR A C 1
ATOM 1229 O O . THR A 1 152 ? 4.588 5.179 3.912 1.00 92.31 152 THR A O 1
ATOM 1232 N N . GLU A 1 153 ? 4.848 2.988 4.264 1.00 90.44 153 GLU A N 1
ATOM 1233 C CA . GLU A 1 153 ? 6.215 3.071 4.803 1.00 90.44 153 GLU A CA 1
ATOM 1234 C C . GLU A 1 153 ? 7.222 3.351 3.690 1.00 90.44 153 GLU A C 1
ATOM 1236 O O . GLU A 1 153 ? 8.036 4.261 3.814 1.00 90.44 153 GLU A O 1
ATOM 1241 N N . TYR A 1 154 ? 7.112 2.631 2.570 1.00 90.94 154 TYR A N 1
ATOM 1242 C CA . TYR A 1 154 ? 7.984 2.818 1.415 1.00 90.94 154 TYR A CA 1
ATOM 1243 C C . TYR A 1 154 ? 7.938 4.248 0.875 1.00 90.94 154 TYR A C 1
ATOM 1245 O O . TYR A 1 154 ? 8.987 4.843 0.661 1.00 90.94 154 TYR A O 1
ATOM 1253 N N . ILE A 1 155 ? 6.743 4.830 0.723 1.00 91.06 155 ILE A N 1
ATOM 1254 C CA . ILE A 1 155 ? 6.583 6.226 0.280 1.00 91.06 155 ILE A CA 1
ATOM 1255 C C . ILE A 1 155 ? 7.379 7.186 1.181 1.00 91.06 155 ILE A C 1
ATOM 1257 O O . ILE A 1 155 ? 8.066 8.075 0.681 1.00 91.06 155 ILE A O 1
ATOM 1261 N N . TRP A 1 156 ? 7.310 6.987 2.500 1.00 87.56 156 TRP A N 1
ATOM 1262 C CA . TRP A 1 156 ? 7.987 7.848 3.469 1.00 87.56 156 TRP A CA 1
ATOM 1263 C C . TRP A 1 156 ? 9.505 7.651 3.467 1.00 87.56 156 TRP A C 1
ATOM 1265 O O . TRP A 1 156 ? 10.267 8.614 3.485 1.00 87.56 156 TRP A O 1
ATOM 1275 N N . GLU A 1 157 ? 9.967 6.402 3.404 1.00 87.25 157 GLU A N 1
ATOM 1276 C CA . GLU A 1 157 ? 11.401 6.102 3.366 1.00 87.25 157 GLU A CA 1
ATOM 1277 C C . GLU A 1 157 ? 12.060 6.548 2.061 1.00 87.25 157 GLU A C 1
ATOM 1279 O O . GLU A 1 157 ? 13.216 6.968 2.087 1.00 87.25 157 GLU A O 1
ATOM 1284 N N . VAL A 1 158 ? 11.339 6.510 0.935 1.00 88.00 158 VAL A N 1
ATOM 1285 C CA . VAL A 1 158 ? 11.820 7.059 -0.340 1.00 88.00 158 VAL A CA 1
ATOM 1286 C C . VAL A 1 158 ? 11.970 8.576 -0.257 1.00 88.00 158 VAL A C 1
ATOM 1288 O O . VAL A 1 158 ? 12.996 9.094 -0.697 1.00 88.00 158 VAL A O 1
ATOM 1291 N N . GLU A 1 159 ? 11.004 9.294 0.327 1.00 87.06 159 GLU A N 1
ATOM 1292 C CA . GLU A 1 159 ? 11.137 10.742 0.547 1.00 87.06 159 GLU A CA 1
ATOM 1293 C C . GLU A 1 159 ? 12.351 11.052 1.421 1.00 87.06 159 GLU A C 1
ATOM 1295 O O . GLU A 1 159 ? 13.220 11.825 1.011 1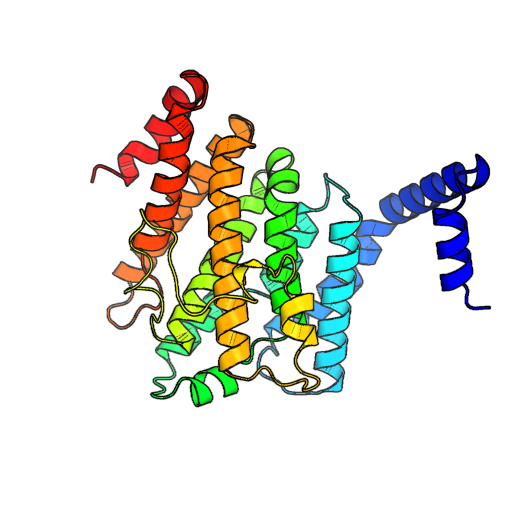.00 87.06 159 GLU A O 1
ATOM 1300 N N . LYS A 1 160 ? 12.480 10.369 2.560 1.00 84.56 160 LYS A N 1
ATOM 1301 C CA . LYS A 1 160 ? 13.602 10.578 3.475 1.00 84.56 160 LYS A CA 1
ATOM 1302 C C . LYS A 1 160 ? 14.939 10.224 2.832 1.00 84.56 160 LYS A C 1
ATOM 1304 O O . LYS A 1 160 ? 15.929 10.916 3.056 1.00 84.56 160 LYS A O 1
ATOM 1309 N N . TYR A 1 161 ? 14.991 9.173 2.018 1.00 83.94 161 TYR A N 1
ATOM 1310 C CA . TYR A 1 161 ? 16.206 8.797 1.304 1.00 83.94 161 TYR A CA 1
ATOM 1311 C C . TYR A 1 161 ? 16.602 9.854 0.275 1.00 83.94 161 TYR A C 1
ATOM 1313 O O . TYR A 1 161 ? 17.744 10.311 0.271 1.00 83.94 161 TYR A O 1
ATOM 1321 N N . LEU A 1 162 ? 15.674 10.271 -0.584 1.00 82.38 162 LEU A N 1
ATOM 1322 C CA . LEU A 1 162 ? 15.980 11.176 -1.691 1.00 82.38 162 LEU A CA 1
ATOM 1323 C C . LEU A 1 162 ? 16.207 12.618 -1.232 1.00 82.38 162 LEU A C 1
ATOM 1325 O O . LEU A 1 162 ? 17.099 13.288 -1.751 1.00 82.38 162 LEU A O 1
ATOM 1329 N N . PHE A 1 163 ? 15.431 13.080 -0.252 1.00 79.94 163 PHE A N 1
ATOM 1330 C CA . PHE A 1 163 ? 15.357 14.491 0.132 1.00 79.94 163 PHE A CA 1
ATOM 1331 C C . PHE A 1 163 ? 15.807 14.767 1.564 1.00 79.94 163 PHE A C 1
ATOM 1333 O O . PHE A 1 163 ? 15.966 15.925 1.935 1.00 79.94 163 PHE A O 1
ATOM 1340 N N . GLY A 1 164 ? 16.083 13.728 2.355 1.00 66.44 164 GLY A N 1
ATOM 1341 C CA . GLY A 1 164 ? 16.732 13.879 3.654 1.00 66.44 164 GLY A CA 1
ATOM 1342 C C . GLY A 1 164 ? 15.862 14.478 4.753 1.00 66.44 164 GLY A C 1
ATOM 1343 O O . GLY A 1 164 ? 16.432 14.726 5.803 1.00 66.44 164 GLY A O 1
ATOM 1344 N N . THR A 1 165 ? 14.544 14.613 4.526 1.00 60.25 165 THR A N 1
ATOM 1345 C CA . THR A 1 165 ? 13.517 15.325 5.316 1.00 60.25 165 THR A CA 1
ATOM 1346 C C . THR A 1 165 ? 13.275 16.789 4.919 1.00 60.25 165 THR A C 1
ATOM 1348 O O . THR A 1 165 ? 13.435 17.714 5.709 1.00 60.25 165 THR A O 1
ATOM 1351 N N . VAL A 1 166 ? 12.727 17.026 3.721 1.00 48.25 166 VAL A N 1
ATOM 1352 C CA . VAL A 1 166 ? 12.113 18.345 3.418 1.00 48.25 166 VAL A CA 1
ATOM 1353 C C . VAL A 1 166 ? 10.850 18.571 4.276 1.00 48.25 166 VAL A C 1
ATOM 1355 O O . VAL A 1 166 ? 10.359 19.687 4.408 1.00 48.25 166 VAL A O 1
ATOM 1358 N N . ILE A 1 167 ? 10.335 17.514 4.910 1.00 48.03 167 ILE A N 1
ATOM 1359 C CA . ILE A 1 167 ? 9.014 17.481 5.543 1.00 48.03 167 ILE A CA 1
ATOM 1360 C C . ILE A 1 167 ? 9.053 17.625 7.083 1.00 48.03 167 ILE A C 1
ATOM 1362 O O . ILE A 1 167 ? 8.024 17.942 7.687 1.00 48.03 167 ILE A O 1
ATOM 1366 N N . GLN A 1 168 ? 10.215 17.473 7.737 1.00 41.94 168 GLN A N 1
ATOM 1367 C CA . GLN A 1 168 ? 10.299 17.537 9.210 1.00 41.94 168 GLN A CA 1
ATOM 1368 C C . GLN A 1 168 ? 9.980 18.938 9.764 1.00 41.94 168 GLN A C 1
ATOM 1370 O O . GLN A 1 168 ? 9.373 19.039 10.825 1.00 41.94 168 GLN A O 1
ATOM 1375 N N . ASP A 1 169 ? 10.317 20.002 9.028 1.00 40.56 169 ASP A N 1
ATOM 1376 C CA . ASP A 1 169 ? 10.100 21.386 9.478 1.00 40.56 169 ASP A CA 1
ATOM 1377 C C . ASP A 1 169 ? 8.707 21.943 9.136 1.00 40.56 169 ASP A C 1
ATOM 1379 O O . ASP A 1 169 ? 8.369 23.049 9.555 1.00 40.56 169 ASP A O 1
ATOM 1383 N N . GLN A 1 170 ? 7.864 21.200 8.405 1.00 44.62 170 GLN A N 1
ATOM 1384 C CA . GLN A 1 170 ? 6.562 21.713 7.948 1.00 44.62 170 GLN A CA 1
ATOM 1385 C C . GLN A 1 170 ? 5.344 20.886 8.333 1.00 44.62 170 GLN A C 1
ATOM 1387 O O . GLN A 1 170 ? 4.246 21.437 8.392 1.00 44.62 170 GLN A O 1
ATOM 1392 N N . ILE A 1 171 ? 5.498 19.612 8.693 1.00 42.97 171 ILE A N 1
ATOM 1393 C CA . ILE A 1 171 ? 4.387 18.831 9.250 1.00 42.97 171 ILE A CA 1
ATOM 1394 C C . ILE A 1 171 ? 4.482 18.872 10.773 1.00 42.97 171 ILE A C 1
ATOM 1396 O O . ILE A 1 171 ? 4.709 17.880 11.462 1.00 42.97 171 ILE A O 1
ATOM 1400 N N . SER A 1 172 ? 4.263 20.072 11.313 1.00 34.28 172 SER A N 1
ATOM 1401 C CA . SER A 1 172 ? 3.617 20.171 12.616 1.00 34.28 172 SER A CA 1
ATOM 1402 C C . SER A 1 172 ? 2.256 19.487 12.463 1.00 34.28 172 SER A C 1
ATOM 1404 O O . SER A 1 172 ? 1.451 19.865 11.614 1.00 34.28 172 SER A O 1
ATOM 1406 N N . TRP A 1 173 ? 2.023 18.420 13.224 1.00 43.78 173 TRP A N 1
ATOM 1407 C CA . TRP A 1 173 ? 0.906 17.476 13.069 1.00 43.78 173 TRP A CA 1
ATOM 1408 C C . TRP A 1 173 ? -0.495 18.088 13.321 1.00 43.78 173 TRP A C 1
ATOM 1410 O O . TRP A 1 173 ? -1.455 17.366 13.580 1.00 43.78 173 TRP A O 1
ATOM 1420 N N . ILE A 1 174 ? -0.620 19.420 13.291 1.00 33.34 174 ILE A N 1
ATOM 1421 C CA . ILE A 1 174 ? -1.805 20.193 13.679 1.00 33.34 174 ILE A CA 1
ATOM 1422 C C . ILE A 1 174 ? -2.125 21.343 12.688 1.00 33.34 174 ILE A C 1
ATOM 1424 O O . ILE A 1 174 ? -3.167 21.972 12.838 1.00 33.34 174 ILE A O 1
ATOM 1428 N N . SER A 1 175 ? -1.338 21.612 11.634 1.00 27.02 175 SER A N 1
ATOM 1429 C CA . SER A 1 175 ? -1.650 22.726 10.710 1.00 27.02 175 SER A CA 1
ATOM 1430 C C . SER A 1 175 ? -1.534 22.369 9.221 1.00 27.02 175 SER A C 1
ATOM 1432 O O . SER A 1 175 ? -0.489 21.869 8.807 1.00 27.02 175 SER A O 1
ATOM 1434 N N . PRO A 1 176 ? -2.559 22.654 8.389 1.00 39.75 176 PRO A N 1
ATOM 1435 C CA . PRO A 1 176 ? -2.488 22.510 6.941 1.00 39.75 176 PRO A CA 1
ATOM 1436 C C . PRO A 1 176 ? -2.190 23.862 6.269 1.00 39.75 176 PRO A C 1
ATOM 1438 O O . PRO A 1 176 ? -3.111 24.478 5.758 1.00 39.75 176 PRO A O 1
ATOM 1441 N N . VAL A 1 177 ? -0.948 24.359 6.273 1.00 31.28 177 VAL A N 1
ATOM 1442 C CA . VAL A 1 177 ? -0.520 25.560 5.503 1.00 31.28 177 VAL A CA 1
ATOM 1443 C C . VAL A 1 177 ? 1.020 25.568 5.434 1.00 31.28 177 VAL A C 1
ATOM 1445 O O . VAL A 1 177 ? 1.637 25.306 6.460 1.00 31.28 177 VAL A O 1
ATOM 1448 N N . SER A 1 178 ? 1.762 25.923 4.381 1.00 40.62 178 SER A N 1
ATOM 1449 C CA . SER A 1 178 ? 1.613 26.019 2.921 1.00 40.62 178 SER A CA 1
ATOM 1450 C C . SER A 1 178 ? 3.050 26.132 2.367 1.00 40.62 178 SER A C 1
ATOM 1452 O O . SER A 1 178 ? 3.899 26.797 2.963 1.00 40.62 178 SER A O 1
ATOM 1454 N N . LEU A 1 179 ? 3.346 25.514 1.223 1.00 36.16 179 LEU A N 1
ATOM 1455 C CA . LEU A 1 179 ? 4.502 25.887 0.402 1.00 36.16 179 LEU A CA 1
ATOM 1456 C C . LEU A 1 179 ? 4.062 25.907 -1.060 1.00 36.16 179 LEU A C 1
ATOM 1458 O O . LEU A 1 179 ? 3.866 24.864 -1.676 1.00 36.16 179 LEU A O 1
ATOM 1462 N N . ASN A 1 180 ? 3.911 27.127 -1.575 1.00 36.78 180 ASN A N 1
ATOM 1463 C CA . ASN A 1 180 ? 3.605 27.486 -2.958 1.00 36.78 180 ASN A CA 1
ATOM 1464 C C . ASN A 1 180 ? 2.370 26.794 -3.559 1.00 36.78 180 ASN A C 1
ATOM 1466 O O . ASN A 1 180 ? 2.443 25.846 -4.343 1.00 36.78 180 ASN A O 1
ATOM 1470 N N . ASP A 1 181 ? 1.239 27.385 -3.170 1.00 43.38 181 ASP A N 1
ATOM 1471 C CA . ASP A 1 181 ? -0.003 27.570 -3.922 1.00 43.38 181 ASP A CA 1
ATOM 1472 C C . ASP A 1 181 ? 0.143 27.379 -5.439 1.00 43.38 181 ASP A C 1
ATOM 1474 O O . ASP A 1 181 ? 0.851 28.116 -6.125 1.00 43.38 181 ASP A O 1
ATOM 1478 N N . ASP A 1 182 ? -0.547 26.363 -5.958 1.00 42.38 182 ASP A N 1
ATOM 1479 C CA . ASP A 1 182 ? -1.761 26.546 -6.781 1.00 42.38 182 ASP A CA 1
ATOM 1480 C C . ASP A 1 182 ? -2.076 25.267 -7.593 1.00 42.38 182 ASP A C 1
ATOM 1482 O O . ASP A 1 182 ? -3.171 25.109 -8.133 1.00 42.38 182 ASP A O 1
ATOM 1486 N N . ILE A 1 183 ? -1.134 24.310 -7.665 1.00 46.12 183 ILE A N 1
ATOM 1487 C CA . ILE A 1 183 ? -1.275 23.088 -8.484 1.00 46.12 183 ILE A CA 1
ATOM 1488 C C . ILE A 1 183 ? -1.339 21.805 -7.638 1.00 46.12 183 ILE A C 1
ATOM 1490 O O . ILE A 1 183 ? -2.110 20.909 -7.969 1.00 46.12 183 ILE A O 1
ATOM 1494 N N . THR A 1 184 ? -0.575 21.684 -6.546 1.00 49.19 184 THR A N 1
ATOM 1495 C CA . THR A 1 184 ? -0.575 20.458 -5.715 1.00 49.19 184 THR A CA 1
ATOM 1496 C C . THR A 1 184 ? -1.873 20.309 -4.913 1.00 49.19 184 THR A C 1
ATOM 1498 O O . THR A 1 184 ? -2.375 19.197 -4.795 1.00 49.19 184 THR A O 1
ATOM 1501 N N . ASP A 1 185 ? -2.478 21.425 -4.489 1.00 48.31 185 ASP A N 1
ATOM 1502 C CA . ASP A 1 185 ? -3.794 21.452 -3.828 1.00 48.31 185 ASP A CA 1
ATOM 1503 C C . ASP A 1 185 ? -4.977 21.234 -4.789 1.00 48.31 185 ASP A C 1
ATOM 1505 O O . ASP A 1 185 ? -6.077 20.884 -4.358 1.00 48.31 185 ASP A O 1
ATOM 1509 N N . LYS A 1 186 ? -4.769 21.392 -6.105 1.00 52.50 186 LYS A N 1
ATOM 1510 C CA . LYS A 1 186 ? -5.802 21.140 -7.130 1.00 52.50 186 LYS A CA 1
ATOM 1511 C C . LYS A 1 186 ? -5.681 19.767 -7.787 1.00 52.50 186 LYS A C 1
ATOM 1513 O O . LYS A 1 186 ? -6.650 19.303 -8.391 1.00 52.50 186 LYS A O 1
ATOM 1518 N N . ALA A 1 187 ? -4.520 19.119 -7.690 1.00 58.34 187 ALA A N 1
ATOM 1519 C CA . ALA A 1 187 ? -4.297 17.825 -8.313 1.00 58.34 187 ALA A CA 1
ATOM 1520 C C . ALA A 1 187 ? -5.091 16.733 -7.578 1.00 58.34 187 ALA A C 1
ATOM 1522 O O . ALA A 1 187 ? -4.862 16.467 -6.404 1.00 58.34 187 ALA A O 1
ATOM 1523 N N . GLN A 1 188 ? -6.026 16.080 -8.269 1.00 63.88 188 GLN A N 1
ATOM 1524 C CA . GLN A 1 188 ? -6.786 14.943 -7.724 1.00 63.88 188 GLN A CA 1
ATOM 1525 C C . GLN A 1 188 ? -6.126 13.595 -8.045 1.00 63.88 188 GLN A C 1
ATOM 1527 O O . GLN A 1 188 ? -6.427 12.585 -7.411 1.00 63.88 188 GLN A O 1
ATOM 1532 N N . HIS A 1 189 ? -5.238 13.561 -9.041 1.00 73.56 189 HIS A N 1
ATOM 1533 C CA . HIS A 1 189 ? -4.579 12.343 -9.503 1.00 73.56 189 HIS A CA 1
ATOM 1534 C C . HIS A 1 189 ? -3.160 12.646 -9.992 1.00 73.56 189 HIS A C 1
ATOM 1536 O O . HIS A 1 189 ? -2.935 13.691 -10.606 1.00 73.56 189 HIS A O 1
ATOM 1542 N N . ILE A 1 190 ? -2.215 11.724 -9.775 1.00 77.75 190 ILE A N 1
ATOM 1543 C CA . ILE A 1 190 ? -0.804 11.885 -10.176 1.00 77.75 190 ILE A CA 1
ATOM 1544 C C . ILE A 1 190 ? -0.678 12.162 -11.677 1.00 77.75 190 ILE A C 1
ATOM 1546 O O . ILE A 1 190 ? 0.204 12.910 -12.089 1.00 77.75 190 ILE A O 1
ATOM 1550 N N . ASP A 1 191 ? -1.581 11.620 -12.497 1.00 73.38 191 ASP A N 1
ATOM 1551 C CA . ASP A 1 191 ? -1.595 11.873 -13.945 1.00 73.38 191 ASP A CA 1
ATOM 1552 C C . ASP A 1 191 ? -1.640 13.372 -14.291 1.00 73.38 191 ASP A C 1
ATOM 1554 O O . ASP A 1 191 ? -1.081 13.758 -15.310 1.00 73.38 191 ASP A O 1
ATOM 1558 N N . GLN A 1 192 ? -2.226 14.221 -13.435 1.00 71.00 192 GLN A N 1
ATOM 1559 C CA . GLN A 1 192 ? -2.260 15.679 -13.620 1.00 71.00 192 GLN A CA 1
ATOM 1560 C C . GLN A 1 192 ? -0.908 16.346 -13.318 1.00 71.00 192 GLN A C 1
ATOM 1562 O O . GLN A 1 192 ? -0.566 17.359 -13.923 1.00 71.00 192 GLN A O 1
ATOM 1567 N N . ILE A 1 193 ? -0.125 15.767 -12.401 1.00 71.06 193 ILE A N 1
ATOM 1568 C CA . ILE A 1 193 ? 1.244 16.206 -12.081 1.00 71.06 193 ILE A CA 1
ATOM 1569 C C . ILE A 1 193 ? 2.215 15.725 -13.166 1.00 71.06 193 ILE A C 1
ATOM 1571 O O . ILE A 1 193 ? 3.180 16.407 -13.489 1.00 71.06 193 ILE A O 1
ATOM 1575 N N . LEU A 1 194 ? 1.952 14.555 -13.748 1.00 71.12 194 LEU A N 1
ATOM 1576 C CA . LEU A 1 194 ? 2.772 13.969 -14.806 1.00 71.12 194 LEU A CA 1
ATOM 1577 C C . LEU A 1 194 ? 2.476 14.547 -16.192 1.00 71.12 194 LEU A C 1
ATOM 1579 O O . LEU A 1 194 ? 3.352 14.520 -17.041 1.00 71.12 194 LEU A O 1
ATOM 1583 N N . SER A 1 195 ? 1.268 15.058 -16.446 1.00 60.78 195 SER A N 1
ATOM 1584 C CA . SER A 1 195 ? 0.908 15.662 -17.737 1.00 60.78 195 SER A CA 1
ATOM 1585 C C . SER A 1 195 ? 1.558 17.023 -17.996 1.00 60.78 195 SER A C 1
ATOM 1587 O O . SER A 1 195 ? 1.373 17.579 -19.073 1.00 60.78 195 SER A O 1
ATOM 1589 N N . SER A 1 196 ? 2.272 17.591 -17.019 1.00 57.03 196 SER A N 1
ATOM 1590 C CA . SER A 1 196 ? 2.979 18.864 -17.188 1.00 57.03 196 SER A CA 1
ATOM 1591 C C . SER A 1 196 ? 4.393 18.725 -17.762 1.00 57.03 196 SER A C 1
ATOM 1593 O O . SER A 1 196 ? 5.025 19.751 -17.994 1.00 57.03 196 SER A O 1
ATOM 1595 N N . ASP A 1 197 ? 4.907 17.506 -17.960 1.00 53.16 197 ASP A N 1
ATOM 1596 C CA . ASP A 1 197 ? 6.263 17.267 -18.470 1.00 53.16 197 ASP A CA 1
ATOM 1597 C C . ASP A 1 197 ? 6.268 16.079 -19.456 1.00 53.16 197 ASP A C 1
ATOM 1599 O O . ASP A 1 197 ? 5.808 14.987 -19.124 1.00 53.16 197 ASP A O 1
ATOM 1603 N N . ASP A 1 198 ? 6.758 16.306 -20.679 1.00 51.62 198 ASP A N 1
ATOM 1604 C CA . ASP A 1 198 ? 6.835 15.312 -21.768 1.00 51.62 198 ASP A CA 1
ATOM 1605 C C . ASP A 1 198 ? 8.096 14.423 -21.674 1.00 51.62 198 ASP A C 1
ATOM 1607 O O . ASP A 1 198 ? 8.338 13.580 -22.540 1.00 51.62 198 ASP A O 1
ATOM 1611 N N . SER A 1 199 ? 8.932 14.602 -20.644 1.00 54.03 199 SER A N 1
ATOM 1612 C CA . SER A 1 199 ? 10.144 13.804 -20.452 1.00 54.03 199 SER A CA 1
ATOM 1613 C C . SER A 1 199 ? 9.897 12.539 -19.610 1.00 54.03 199 SER A C 1
ATOM 1615 O O . SER A 1 199 ? 9.373 12.589 -18.500 1.00 54.03 199 SER A O 1
ATOM 1617 N N . ASP A 1 200 ? 10.326 11.375 -20.120 1.00 52.38 200 ASP A N 1
ATOM 1618 C CA . ASP A 1 200 ? 10.218 10.076 -19.421 1.00 52.38 200 ASP A CA 1
ATOM 1619 C C . ASP A 1 200 ? 11.064 10.000 -18.130 1.00 52.38 200 ASP A C 1
ATOM 1621 O O . ASP A 1 200 ? 10.881 9.097 -17.307 1.00 52.38 200 ASP A O 1
ATOM 1625 N N . ASN A 1 201 ? 11.979 10.955 -17.924 1.00 57.47 201 ASN A N 1
ATOM 1626 C CA . ASN A 1 201 ? 12.803 11.052 -16.726 1.00 57.47 201 ASN A CA 1
ATOM 1627 C C . ASN A 1 201 ? 12.184 12.028 -15.725 1.00 57.47 201 ASN A C 1
ATOM 1629 O O . ASN A 1 201 ? 12.173 13.238 -15.931 1.00 57.47 201 ASN A O 1
ATOM 1633 N N . LEU A 1 202 ? 11.750 11.492 -14.586 1.00 63.97 202 LEU A N 1
ATOM 1634 C CA . LEU A 1 202 ? 11.290 12.279 -13.449 1.00 63.97 202 LEU A CA 1
ATOM 1635 C C . LEU A 1 202 ? 12.406 13.204 -12.946 1.00 63.97 202 LEU A C 1
ATOM 1637 O O . LEU A 1 202 ? 13.355 12.760 -12.306 1.00 63.97 202 LEU A O 1
ATOM 1641 N N . ASN A 1 203 ? 12.282 14.504 -13.220 1.00 73.00 203 ASN A N 1
ATOM 1642 C CA . ASN A 1 203 ? 13.134 15.524 -12.613 1.00 73.00 203 ASN A CA 1
ATOM 1643 C C . ASN A 1 203 ? 12.955 15.503 -11.081 1.00 73.00 203 ASN A C 1
ATOM 1645 O O . ASN A 1 203 ? 11.860 15.237 -10.580 1.00 73.00 203 ASN A O 1
ATOM 1649 N N . VAL A 1 204 ? 14.005 15.845 -10.332 1.00 76.69 204 VAL A N 1
ATOM 1650 C CA . VAL A 1 204 ? 14.019 15.946 -8.861 1.00 76.69 204 VAL A CA 1
ATOM 1651 C C . VAL A 1 204 ? 12.824 16.742 -8.332 1.00 76.69 204 VAL A C 1
ATOM 1653 O O . VAL A 1 204 ? 12.182 16.331 -7.368 1.00 76.69 204 VAL A O 1
ATOM 1656 N N . HIS A 1 205 ? 12.471 17.844 -8.998 1.00 76.31 205 HIS A N 1
ATOM 1657 C CA . HIS A 1 205 ? 11.322 18.666 -8.619 1.00 76.31 205 HIS A CA 1
ATOM 1658 C C . HIS A 1 205 ? 9.980 17.926 -8.775 1.00 76.31 205 HIS A C 1
ATOM 1660 O O . HIS A 1 205 ? 9.117 18.007 -7.903 1.00 76.31 205 HIS A O 1
ATOM 1666 N N . ILE A 1 206 ? 9.801 17.167 -9.859 1.00 80.06 206 ILE A N 1
ATOM 1667 C CA . ILE A 1 206 ? 8.574 16.394 -10.100 1.00 80.06 206 ILE A CA 1
ATOM 1668 C C . ILE A 1 206 ? 8.503 15.214 -9.131 1.00 80.06 206 ILE A C 1
ATOM 1670 O O . ILE A 1 206 ? 7.453 14.986 -8.536 1.00 80.06 206 ILE A O 1
ATOM 1674 N N . ALA A 1 207 ? 9.621 14.518 -8.905 1.00 80.31 207 ALA A N 1
ATOM 1675 C CA . ALA A 1 207 ? 9.709 13.441 -7.924 1.00 80.31 207 ALA A CA 1
ATOM 1676 C C . ALA A 1 207 ? 9.331 13.926 -6.513 1.00 80.31 207 ALA A C 1
ATOM 1678 O O . ALA A 1 207 ? 8.535 13.276 -5.838 1.00 80.31 207 ALA A O 1
ATOM 1679 N N . CYS A 1 208 ? 9.820 15.102 -6.103 1.00 81.38 208 CYS A N 1
ATOM 1680 C CA . CYS A 1 208 ? 9.452 15.729 -4.833 1.00 81.38 208 CYS A CA 1
ATOM 1681 C C . CYS A 1 208 ? 7.939 15.997 -4.745 1.00 81.38 208 CYS A C 1
ATOM 1683 O O . CYS A 1 208 ? 7.283 15.536 -3.811 1.00 81.38 208 CYS A O 1
ATOM 1685 N N . ARG A 1 209 ? 7.350 16.654 -5.757 1.00 81.88 209 ARG A N 1
ATOM 1686 C CA . ARG A 1 209 ? 5.902 16.955 -5.791 1.00 81.88 209 ARG A CA 1
ATOM 1687 C C . ARG A 1 209 ? 5.032 15.703 -5.764 1.00 81.88 209 ARG A C 1
ATOM 1689 O O . ARG A 1 209 ? 3.992 15.673 -5.112 1.00 81.88 209 ARG A O 1
ATOM 1696 N N . ILE A 1 210 ? 5.458 14.668 -6.475 1.00 85.75 210 ILE A N 1
ATOM 1697 C CA . ILE A 1 210 ? 4.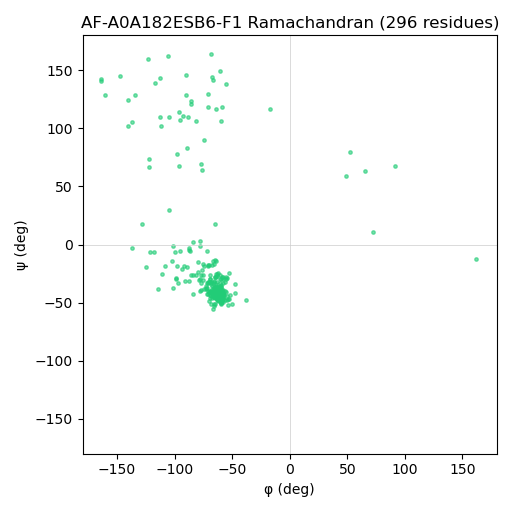773 13.383 -6.502 1.00 85.75 210 ILE A CA 1
ATOM 1698 C C . ILE A 1 210 ? 4.801 12.709 -5.129 1.00 85.75 210 ILE A C 1
ATOM 1700 O O . ILE A 1 210 ? 3.767 12.225 -4.668 1.00 85.75 210 ILE A O 1
ATOM 1704 N N . LEU A 1 211 ? 5.959 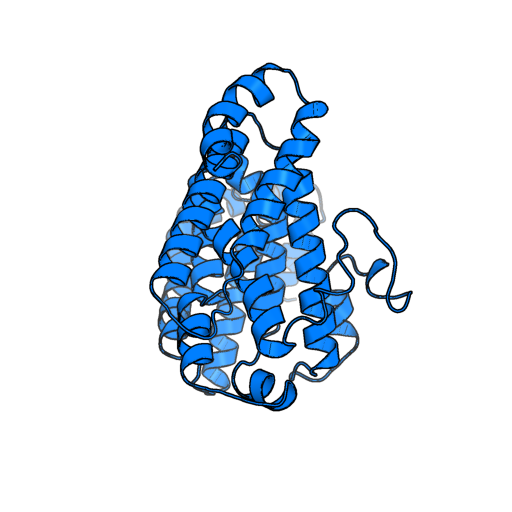12.676 -4.467 1.00 87.19 211 LEU A N 1
ATOM 1705 C CA . LEU A 1 211 ? 6.073 12.082 -3.136 1.00 87.19 211 LEU A CA 1
ATOM 1706 C C . LEU A 1 211 ? 5.262 12.869 -2.109 1.00 87.19 211 LEU A C 1
ATOM 1708 O O . LEU A 1 211 ? 4.564 12.255 -1.309 1.00 87.19 211 LEU A O 1
ATOM 1712 N N . GLN A 1 212 ? 5.255 14.203 -2.185 1.00 84.50 212 GLN A N 1
ATOM 1713 C CA . GLN A 1 212 ? 4.381 15.046 -1.363 1.00 84.50 212 GLN A CA 1
ATOM 1714 C C . GLN A 1 212 ? 2.900 14.697 -1.568 1.00 84.50 212 GLN A C 1
ATOM 1716 O O . GLN A 1 212 ? 2.173 14.490 -0.596 1.00 84.50 212 GLN A O 1
ATOM 1721 N N . PHE A 1 213 ? 2.451 14.556 -2.819 1.00 86.69 213 PHE A N 1
ATOM 1722 C CA . PHE A 1 213 ? 1.079 14.144 -3.122 1.00 86.69 213 PHE A CA 1
ATOM 1723 C C . PHE A 1 213 ? 0.749 12.751 -2.558 1.00 86.69 213 PHE A C 1
ATOM 1725 O O . PHE A 1 213 ? -0.313 12.549 -1.961 1.00 86.69 213 PHE A O 1
ATOM 1732 N N . LEU A 1 214 ? 1.656 11.783 -2.710 1.00 89.25 214 LEU A N 1
ATOM 1733 C CA . LEU A 1 214 ? 1.487 10.431 -2.172 1.00 89.25 214 LEU A CA 1
ATOM 1734 C C . LEU A 1 214 ? 1.449 10.413 -0.639 1.00 89.25 214 LEU A C 1
ATOM 1736 O O . LEU A 1 214 ? 0.661 9.676 -0.051 1.00 89.25 214 LEU A O 1
ATOM 1740 N N . ILE A 1 215 ? 2.261 11.246 0.008 1.00 88.94 215 ILE A N 1
ATOM 1741 C CA . ILE A 1 215 ? 2.272 11.440 1.459 1.00 88.94 215 ILE A CA 1
ATOM 1742 C C . ILE A 1 215 ? 0.932 11.998 1.944 1.00 88.94 215 ILE A C 1
ATOM 1744 O O . ILE A 1 215 ? 0.330 11.444 2.866 1.00 88.94 215 ILE A O 1
ATOM 1748 N N . LEU A 1 216 ? 0.426 13.048 1.294 1.00 87.75 216 LEU A N 1
ATOM 1749 C CA . LEU A 1 216 ? -0.889 13.613 1.601 1.00 87.75 216 LEU A CA 1
ATOM 1750 C C . LEU A 1 216 ? -1.999 12.577 1.387 1.00 87.75 216 LEU A C 1
ATOM 1752 O O . LEU A 1 216 ? -2.899 12.450 2.218 1.00 87.75 216 LEU A O 1
ATOM 1756 N N . SER A 1 217 ? -1.899 11.779 0.323 1.00 88.06 217 SER A N 1
ATOM 1757 C CA . SER A 1 217 ? -2.830 10.682 0.040 1.00 88.06 217 SER A CA 1
ATOM 1758 C C . SER A 1 217 ? -2.789 9.600 1.122 1.00 88.06 217 SER A C 1
ATOM 1760 O O . SER A 1 217 ? -3.840 9.123 1.548 1.00 88.06 217 SER A O 1
ATOM 1762 N N . ALA A 1 218 ? -1.603 9.248 1.627 1.00 90.00 218 ALA A N 1
ATOM 1763 C CA . ALA A 1 218 ? -1.444 8.300 2.727 1.00 90.00 218 ALA A CA 1
ATOM 1764 C C . ALA A 1 218 ? -2.040 8.839 4.040 1.00 90.00 218 ALA A C 1
ATOM 1766 O O . ALA A 1 218 ? -2.746 8.112 4.739 1.00 90.00 218 ALA A O 1
ATOM 1767 N N . ASN A 1 219 ? -1.825 10.119 4.355 1.00 88.12 219 ASN A N 1
ATOM 1768 C CA . ASN A 1 219 ? -2.421 10.761 5.532 1.00 88.12 219 ASN A CA 1
ATOM 1769 C C . ASN A 1 219 ? -3.953 10.778 5.442 1.00 88.12 219 ASN A C 1
ATOM 1771 O O . ASN A 1 219 ? -4.639 10.361 6.377 1.00 88.12 219 ASN A O 1
ATOM 1775 N N . ARG A 1 220 ? -4.491 11.162 4.277 1.00 88.38 220 ARG A N 1
ATOM 1776 C CA . ARG A 1 220 ? -5.931 11.126 3.997 1.00 88.38 220 ARG A CA 1
ATOM 1777 C C . ARG A 1 220 ? -6.492 9.711 4.100 1.00 88.38 220 ARG A C 1
ATOM 1779 O O . ARG A 1 220 ? -7.594 9.531 4.612 1.00 88.38 220 ARG A O 1
ATOM 1786 N N . PHE A 1 221 ? -5.747 8.708 3.639 1.00 91.19 221 PHE A N 1
ATOM 1787 C CA . PHE A 1 221 ? -6.119 7.305 3.790 1.00 91.19 221 PHE A CA 1
ATOM 1788 C C . PHE A 1 221 ? -6.279 6.923 5.266 1.00 91.19 221 PHE A C 1
ATOM 1790 O O . PHE A 1 221 ? -7.310 6.356 5.616 1.00 91.19 221 PHE A O 1
ATOM 1797 N N . TYR A 1 222 ? -5.327 7.258 6.143 1.00 90.00 222 TYR A N 1
ATOM 1798 C CA . TYR A 1 222 ? -5.428 6.920 7.568 1.00 90.00 222 TYR A CA 1
ATOM 1799 C C . TYR A 1 222 ? -6.574 7.657 8.273 1.00 90.00 222 TYR A C 1
ATOM 1801 O O . TYR A 1 222 ? -7.283 7.058 9.085 1.00 90.00 222 TYR A O 1
ATOM 1809 N N . GLU A 1 223 ? -6.822 8.918 7.916 1.00 88.31 223 GLU A N 1
ATOM 1810 C CA . GLU A 1 223 ? -7.977 9.668 8.420 1.00 88.31 223 GLU A CA 1
ATOM 1811 C C . GLU A 1 223 ? -9.305 9.023 7.984 1.00 88.31 223 GLU A C 1
ATOM 1813 O O . GLU A 1 223 ? -10.205 8.802 8.802 1.00 88.31 223 GLU A O 1
ATOM 1818 N N . ARG A 1 224 ? -9.421 8.663 6.698 1.00 89.06 224 ARG A N 1
ATOM 1819 C CA . ARG A 1 224 ? -10.586 7.954 6.154 1.00 89.06 224 ARG A CA 1
ATOM 1820 C C . ARG A 1 224 ? -10.743 6.573 6.773 1.00 89.06 224 ARG A C 1
ATOM 1822 O O . ARG A 1 224 ? -11.851 6.214 7.149 1.00 89.06 224 ARG A O 1
ATOM 1829 N N . ALA A 1 225 ? -9.662 5.821 6.963 1.00 89.25 225 ALA A N 1
ATOM 1830 C CA . ALA A 1 225 ? -9.688 4.519 7.623 1.00 89.25 225 ALA A CA 1
ATOM 1831 C C . ALA A 1 225 ? -10.263 4.635 9.044 1.00 89.25 225 ALA A C 1
ATOM 1833 O O . ALA A 1 225 ? -11.130 3.852 9.442 1.00 89.25 225 ALA A O 1
ATOM 1834 N N . GLY A 1 226 ? -9.857 5.682 9.767 1.00 86.38 226 GLY A N 1
ATOM 1835 C CA . GLY A 1 226 ? -10.402 6.048 11.067 1.00 86.38 226 GLY A CA 1
ATOM 1836 C C . GLY A 1 226 ? -11.895 6.375 11.056 1.00 86.38 226 GLY A C 1
ATOM 1837 O O . GLY A 1 226 ? -12.561 6.109 12.046 1.00 86.38 226 GLY A O 1
ATOM 1838 N N . LYS A 1 227 ? -12.489 6.828 9.945 1.00 86.94 227 LYS A N 1
ATOM 1839 C CA . LYS A 1 227 ? -13.920 7.204 9.842 1.00 86.94 227 LYS A CA 1
ATOM 1840 C C . LYS A 1 227 ? -14.812 6.148 9.171 1.00 86.94 227 LYS A C 1
ATOM 1842 O O . LYS A 1 227 ? -15.930 5.922 9.621 1.00 86.94 227 LYS A O 1
ATOM 1847 N N . GLU A 1 228 ? -14.308 5.472 8.144 1.00 89.00 228 GLU A N 1
ATOM 1848 C CA . GLU A 1 228 ? -15.081 4.634 7.214 1.00 89.00 228 GLU A CA 1
ATOM 1849 C C . GLU A 1 228 ? -15.016 3.134 7.548 1.00 89.00 228 GLU A C 1
ATOM 1851 O O . GLU A 1 228 ? -15.966 2.401 7.277 1.00 89.00 228 GLU A O 1
ATOM 1856 N N . LEU A 1 229 ? -13.930 2.643 8.166 1.00 89.38 229 LEU A N 1
ATOM 1857 C CA . LEU A 1 229 ? -13.788 1.203 8.420 1.00 89.38 229 LEU A CA 1
ATOM 1858 C C . LEU A 1 229 ? -14.795 0.689 9.446 1.00 89.38 229 LEU A C 1
ATOM 1860 O O . LEU A 1 229 ? -15.068 1.345 10.448 1.00 89.38 229 LEU A O 1
ATOM 1864 N N . ASN A 1 230 ? -15.286 -0.534 9.260 1.00 90.56 230 ASN A N 1
ATOM 1865 C CA . ASN A 1 230 ? -16.045 -1.223 10.301 1.00 90.56 230 ASN A CA 1
ATOM 1866 C C . ASN A 1 230 ? -15.138 -1.591 11.500 1.00 90.56 230 ASN A C 1
ATOM 1868 O O . ASN A 1 230 ? -13.911 -1.618 11.392 1.00 90.56 230 ASN A O 1
ATOM 1872 N N . LEU A 1 231 ? -15.741 -1.914 12.650 1.00 89.62 231 LEU A N 1
ATOM 1873 C CA . LEU A 1 231 ? -15.012 -2.232 13.884 1.00 89.62 231 LEU A CA 1
ATOM 1874 C C . LEU A 1 231 ? -13.998 -3.375 13.725 1.00 89.62 231 LEU A C 1
ATOM 1876 O O . LEU A 1 231 ? -12.912 -3.306 14.296 1.00 89.62 231 LEU A O 1
ATOM 1880 N N . ALA A 1 232 ? -14.337 -4.424 12.975 1.00 90.94 232 ALA A N 1
ATOM 1881 C CA . ALA A 1 232 ? -13.475 -5.593 12.816 1.00 90.94 232 ALA A CA 1
ATOM 1882 C C . ALA A 1 232 ? -12.233 -5.259 11.975 1.00 90.94 232 ALA A C 1
ATOM 1884 O O . ALA A 1 232 ? -11.107 -5.532 12.394 1.00 90.94 232 ALA A O 1
ATOM 1885 N N . SER A 1 233 ? -12.433 -4.609 10.829 1.00 90.38 233 SER A N 1
ATOM 1886 C CA . SER A 1 233 ? -11.366 -4.174 9.928 1.00 90.38 233 SER A CA 1
ATOM 1887 C C . SER A 1 233 ? -10.489 -3.098 10.559 1.00 90.38 233 SER A C 1
ATOM 1889 O O . SER A 1 233 ? -9.271 -3.165 10.415 1.00 90.38 233 SER A O 1
ATOM 1891 N N . LEU A 1 234 ? -11.075 -2.168 11.322 1.00 91.38 234 LEU A N 1
ATOM 1892 C CA . LEU A 1 234 ? -10.331 -1.156 12.071 1.00 91.38 234 LEU A CA 1
ATOM 1893 C C . LEU A 1 234 ? -9.477 -1.789 13.179 1.00 91.38 234 LEU A C 1
ATOM 1895 O O . LEU A 1 234 ? -8.299 -1.470 13.298 1.00 91.38 234 LEU A O 1
ATOM 1899 N N . CYS A 1 235 ? -10.024 -2.743 13.945 1.00 90.94 235 CYS A N 1
ATOM 1900 C CA . CYS A 1 235 ? -9.243 -3.508 14.925 1.00 90.94 235 CYS A CA 1
ATOM 1901 C C . CYS A 1 235 ? -8.064 -4.248 14.278 1.00 90.94 235 CYS A C 1
ATOM 1903 O O . CYS A 1 235 ? -6.994 -4.332 14.881 1.00 90.94 235 CYS A O 1
ATOM 1905 N N . ALA A 1 236 ? -8.263 -4.810 13.083 1.00 92.38 236 ALA A N 1
ATOM 1906 C CA . ALA A 1 236 ? -7.209 -5.502 12.349 1.00 92.38 236 ALA A CA 1
ATOM 1907 C C . ALA A 1 236 ? -6.129 -4.533 11.848 1.00 92.38 236 ALA A C 1
ATOM 1909 O O . ALA A 1 236 ? -4.947 -4.817 12.016 1.00 92.38 236 ALA A O 1
ATOM 1910 N N . LEU A 1 237 ? -6.520 -3.376 11.301 1.00 92.88 237 LEU A N 1
ATOM 1911 C CA . LEU A 1 237 ? -5.582 -2.336 10.875 1.00 92.88 237 LEU A CA 1
ATOM 1912 C C . LEU A 1 237 ? -4.735 -1.834 12.052 1.00 92.88 237 LEU A C 1
ATOM 1914 O O . LEU A 1 237 ? -3.515 -1.803 11.945 1.00 92.88 237 LEU A O 1
ATOM 1918 N N . MET A 1 238 ? -5.365 -1.503 13.185 1.00 92.06 238 MET A N 1
ATOM 1919 C CA . MET A 1 238 ? -4.651 -1.025 14.377 1.00 92.06 238 MET A CA 1
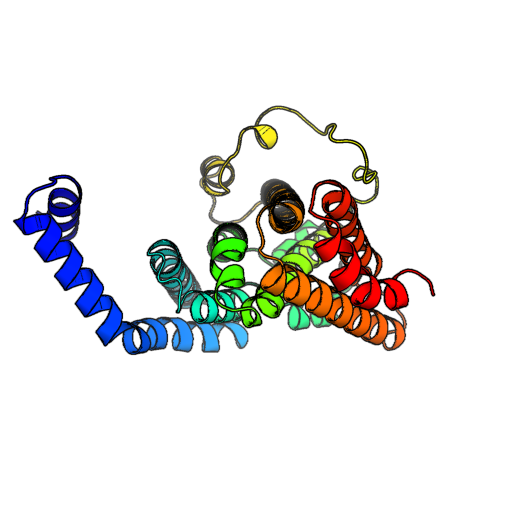ATOM 1920 C C . MET A 1 238 ? -3.678 -2.073 14.922 1.00 92.06 238 MET A C 1
ATOM 1922 O O . MET A 1 238 ? -2.556 -1.731 15.274 1.00 92.06 238 MET A O 1
ATOM 1926 N N . GLN A 1 239 ? -4.071 -3.352 14.942 1.00 91.81 239 GLN A N 1
ATOM 1927 C CA . GLN A 1 239 ? -3.167 -4.431 15.345 1.00 91.81 239 GLN A CA 1
ATOM 1928 C C . GLN A 1 239 ? -1.959 -4.531 14.408 1.00 91.81 239 GLN A C 1
ATOM 1930 O O . GLN A 1 239 ? -0.833 -4.643 14.881 1.00 91.81 239 GLN A O 1
ATOM 1935 N N . ASN A 1 240 ? -2.188 -4.467 13.095 1.00 91.56 240 ASN A N 1
ATOM 1936 C CA . ASN A 1 240 ? -1.111 -4.567 12.115 1.00 91.56 240 ASN A CA 1
ATOM 1937 C C . ASN A 1 240 ? -0.169 -3.354 12.182 1.00 91.56 240 ASN A C 1
ATOM 1939 O O . ASN A 1 240 ? 1.041 -3.523 12.061 1.00 91.56 240 ASN A O 1
ATOM 1943 N N . LEU A 1 241 ? -0.692 -2.153 12.455 1.00 90.75 241 LEU A N 1
ATOM 1944 C CA . LEU A 1 241 ? 0.121 -0.956 12.697 1.00 90.75 241 LEU A CA 1
ATOM 1945 C C . LEU A 1 241 ? 1.001 -1.094 13.943 1.00 90.75 241 LEU A C 1
ATOM 1947 O O . LEU A 1 241 ? 2.175 -0.740 13.883 1.00 90.75 241 LEU A O 1
ATOM 1951 N N . VAL A 1 242 ? 0.471 -1.645 15.040 1.00 89.88 242 VAL A N 1
ATOM 1952 C CA . VAL A 1 242 ? 1.273 -1.939 16.241 1.00 89.88 242 VAL A CA 1
ATOM 1953 C C . VAL A 1 242 ? 2.393 -2.919 15.894 1.00 89.88 242 VAL A C 1
ATOM 1955 O O . VAL A 1 242 ? 3.556 -2.602 16.114 1.00 89.88 242 VAL A O 1
ATOM 1958 N N . THR A 1 243 ? 2.080 -4.039 15.232 1.00 89.25 243 THR A N 1
ATOM 1959 C CA . THR A 1 243 ? 3.113 -5.020 14.848 1.00 89.25 243 THR A CA 1
ATOM 1960 C C . THR A 1 243 ? 4.156 -4.443 13.888 1.00 89.25 243 THR A C 1
ATOM 1962 O O . THR A 1 243 ? 5.338 -4.758 13.992 1.00 89.25 243 THR A O 1
ATOM 1965 N N . ALA A 1 244 ? 3.750 -3.574 12.955 1.00 86.81 244 ALA A N 1
ATOM 1966 C CA . ALA A 1 244 ? 4.675 -2.893 12.054 1.00 86.81 244 ALA A CA 1
ATOM 1967 C C . ALA A 1 244 ? 5.592 -1.936 12.829 1.00 86.81 244 ALA A C 1
ATOM 1969 O O . ALA A 1 244 ? 6.801 -1.925 12.604 1.00 86.81 244 ALA A O 1
ATOM 1970 N N . SER A 1 245 ? 5.039 -1.202 13.799 1.00 86.00 245 SER A N 1
ATOM 1971 C CA . SER A 1 245 ? 5.805 -0.318 14.673 1.00 86.00 245 SER A CA 1
ATOM 1972 C C . SER A 1 245 ? 6.803 -1.073 15.550 1.00 86.00 245 SER A C 1
ATOM 1974 O O . SER A 1 245 ? 7.936 -0.618 15.684 1.00 86.00 245 SER A O 1
ATOM 1976 N N . GLU A 1 246 ? 6.418 -2.212 16.125 1.00 85.31 246 GLU A N 1
ATOM 1977 C CA . GLU A 1 246 ? 7.310 -3.071 16.915 1.00 85.31 246 GLU A CA 1
ATOM 1978 C C . GLU A 1 246 ? 8.447 -3.622 16.043 1.00 85.31 246 GLU A C 1
A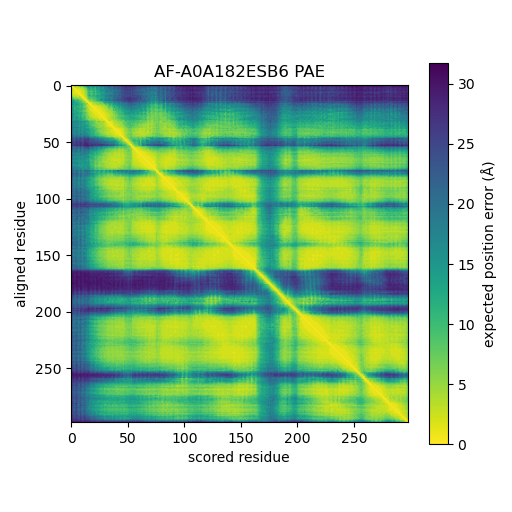TOM 1980 O O . GLU A 1 246 ? 9.621 -3.499 16.390 1.00 85.31 246 GLU A O 1
ATOM 1985 N N . ASN A 1 247 ? 8.129 -4.151 14.855 1.00 83.94 247 ASN A N 1
ATOM 1986 C CA . ASN A 1 247 ? 9.131 -4.648 13.904 1.00 83.94 247 ASN A CA 1
ATOM 1987 C C . ASN A 1 247 ? 10.117 -3.550 13.482 1.00 83.94 247 ASN A C 1
ATOM 1989 O O . ASN A 1 247 ? 11.324 -3.777 13.399 1.00 83.94 247 ASN A O 1
ATOM 1993 N N . CYS A 1 248 ? 9.598 -2.349 13.244 1.00 78.06 248 CYS A N 1
ATOM 1994 C CA . CYS A 1 248 ? 10.366 -1.149 12.954 1.00 78.06 248 CYS A CA 1
ATOM 1995 C C . CYS A 1 248 ? 11.313 -0.791 14.114 1.00 78.06 248 CYS A C 1
ATOM 1997 O O . CYS A 1 248 ? 12.507 -0.588 13.891 1.00 78.06 248 CYS A O 1
ATOM 1999 N N . GLN A 1 249 ? 10.826 -0.778 15.358 1.00 76.75 249 GLN A N 1
ATOM 2000 C CA . GLN A 1 249 ? 11.649 -0.528 16.548 1.00 76.75 249 GLN A CA 1
ATOM 2001 C C . GLN A 1 249 ? 12.731 -1.598 16.742 1.00 76.75 249 GLN A C 1
ATOM 2003 O O . GLN A 1 249 ? 13.887 -1.262 16.994 1.00 76.75 249 GLN A O 1
ATOM 2008 N N . HIS A 1 250 ? 12.395 -2.879 16.577 1.00 76.56 250 HIS A N 1
ATOM 2009 C CA . HIS A 1 250 ? 13.369 -3.971 16.638 1.00 76.56 250 HIS A CA 1
ATOM 2010 C C . HIS A 1 250 ? 14.461 -3.822 15.576 1.00 76.56 250 HIS A C 1
ATOM 2012 O O . HIS A 1 250 ? 15.644 -3.989 15.881 1.00 76.56 250 HIS A O 1
ATOM 2018 N N . TYR A 1 251 ? 14.080 -3.455 14.352 1.00 72.94 251 TYR A N 1
ATOM 2019 C CA . TYR A 1 251 ? 15.022 -3.193 13.271 1.00 72.94 251 TYR A CA 1
ATOM 2020 C C . TYR A 1 251 ? 15.972 -2.038 13.619 1.00 72.94 251 TYR A C 1
ATOM 2022 O O . TYR A 1 251 ? 17.189 -2.207 13.529 1.00 72.94 251 TYR A O 1
ATOM 2030 N N . VAL A 1 252 ? 15.443 -0.907 14.102 1.00 71.31 252 VAL A N 1
ATOM 2031 C CA . VAL A 1 252 ? 16.245 0.254 14.532 1.00 71.31 252 VAL A CA 1
ATOM 2032 C C . VAL A 1 252 ? 17.190 -0.111 15.679 1.00 71.31 252 VAL A C 1
ATOM 2034 O O . VAL A 1 252 ? 18.376 0.188 15.612 1.00 71.31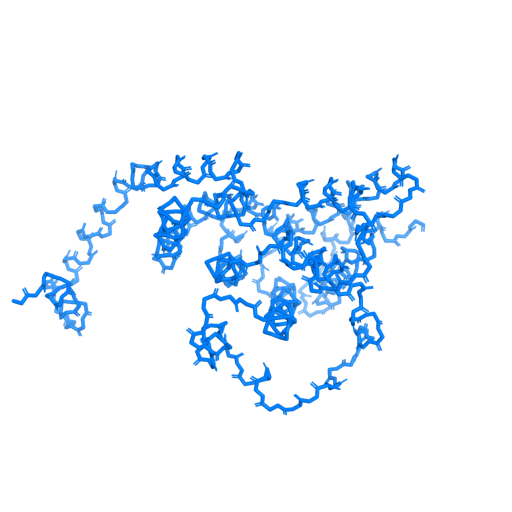 252 VAL A O 1
ATOM 2037 N N . ASN A 1 253 ? 16.714 -0.837 16.690 1.00 71.44 253 ASN A N 1
ATOM 2038 C CA . ASN A 1 253 ? 17.540 -1.253 17.828 1.00 71.44 253 ASN A CA 1
ATOM 2039 C C . ASN A 1 253 ? 18.666 -2.222 17.427 1.00 71.44 253 ASN A C 1
ATOM 2041 O O . ASN A 1 253 ? 19.714 -2.263 18.075 1.00 71.44 253 ASN A O 1
ATOM 2045 N N . SER A 1 254 ? 18.470 -2.994 16.355 1.00 71.06 254 SER A N 1
ATOM 2046 C CA . SER A 1 254 ? 19.485 -3.908 15.822 1.00 71.06 254 SER A CA 1
ATOM 2047 C C . SER A 1 254 ? 20.552 -3.214 14.960 1.00 71.06 254 SER A C 1
ATOM 2049 O O . SER A 1 254 ? 21.670 -3.722 14.854 1.00 71.06 254 SER A O 1
ATOM 2051 N N . GLN A 1 255 ? 20.251 -2.049 14.372 1.00 65.06 255 GLN A N 1
ATOM 2052 C CA . GLN A 1 255 ? 21.141 -1.332 13.452 1.00 65.06 255 GLN A CA 1
ATOM 2053 C C . GLN A 1 255 ? 21.629 -0.005 14.051 1.00 65.06 255 GLN A C 1
ATOM 2055 O O . GLN A 1 255 ? 20.887 0.958 14.187 1.00 65.06 255 GLN A O 1
ATOM 2060 N N . LYS A 1 256 ? 22.923 0.063 14.390 1.00 53.16 256 LYS A N 1
ATOM 2061 C CA . LYS A 1 256 ? 23.514 1.153 15.191 1.00 53.16 256 LYS A CA 1
ATOM 2062 C C . LYS A 1 256 ? 23.799 2.481 14.469 1.00 53.16 256 LYS A C 1
ATOM 2064 O O . LYS A 1 256 ? 24.275 3.402 15.128 1.00 53.16 256 LYS A O 1
ATOM 2069 N N . SER A 1 257 ? 23.557 2.639 13.169 1.00 51.59 257 SER A N 1
ATOM 2070 C CA . SER A 1 257 ? 23.847 3.919 12.502 1.00 51.59 257 SER A CA 1
ATOM 2071 C C . SER A 1 257 ? 23.107 4.098 11.175 1.00 51.59 257 SER A C 1
ATOM 2073 O O . SER A 1 257 ? 23.192 3.260 10.284 1.00 51.59 257 SER A O 1
ATOM 2075 N N . ASN A 1 258 ? 22.422 5.240 11.043 1.00 54.50 258 ASN A N 1
ATOM 2076 C CA . ASN A 1 258 ? 21.732 5.742 9.846 1.00 54.50 258 ASN A CA 1
ATOM 2077 C C . ASN A 1 258 ? 20.529 4.921 9.354 1.00 54.50 258 ASN A C 1
ATOM 2079 O O . ASN A 1 258 ? 20.502 4.446 8.220 1.00 54.50 258 ASN A O 1
ATOM 2083 N N . THR A 1 259 ? 19.479 4.820 10.169 1.00 60.78 259 THR A N 1
ATOM 2084 C CA . THR A 1 259 ? 18.219 4.220 9.721 1.00 60.78 259 THR A CA 1
ATOM 2085 C C . THR A 1 259 ? 17.328 5.254 9.019 1.00 60.78 259 THR A C 1
ATOM 2087 O O . THR A 1 259 ? 16.898 6.254 9.600 1.00 60.78 259 THR A O 1
ATOM 2090 N N . LEU A 1 260 ? 16.986 4.986 7.751 1.00 64.94 260 LEU A N 1
ATOM 2091 C CA . LEU A 1 260 ? 15.850 5.633 7.070 1.00 64.94 260 LEU A CA 1
ATOM 2092 C C . LEU A 1 260 ? 14.550 5.446 7.860 1.00 64.94 260 LEU A C 1
ATOM 2094 O O . LEU A 1 260 ? 13.672 6.298 7.866 1.00 64.94 260 LEU A O 1
ATOM 2098 N N . VAL A 1 261 ? 14.468 4.363 8.611 1.00 67.25 261 VAL A N 1
ATOM 2099 C CA . VAL A 1 261 ? 13.350 4.054 9.483 1.00 67.25 261 VAL A CA 1
ATOM 2100 C C . VAL A 1 261 ? 13.232 5.105 10.594 1.00 67.25 261 VAL A C 1
ATOM 2102 O O . VAL A 1 261 ? 14.148 5.261 11.402 1.00 67.25 261 VAL A O 1
ATOM 2105 N N . ASP A 1 262 ? 12.119 5.843 10.611 1.00 68.88 262 ASP A N 1
ATOM 2106 C CA . ASP A 1 262 ? 11.713 6.693 11.733 1.00 68.88 262 ASP A CA 1
ATOM 2107 C C . ASP A 1 262 ? 10.557 6.004 12.484 1.00 68.88 262 ASP A C 1
ATOM 2109 O O . ASP A 1 262 ? 9.445 5.917 11.948 1.00 68.88 262 ASP A O 1
ATOM 2113 N N . PRO A 1 263 ? 10.793 5.503 13.711 1.00 65.12 263 PRO A N 1
ATOM 2114 C CA . PRO A 1 263 ? 9.777 4.780 14.471 1.00 65.12 263 PRO A CA 1
ATOM 2115 C C . PRO A 1 263 ? 8.587 5.662 14.873 1.00 65.12 263 PRO A C 1
ATOM 2117 O O . PRO A 1 263 ? 7.521 5.137 15.199 1.00 65.12 263 PRO A O 1
ATOM 2120 N N . THR A 1 264 ? 8.726 6.991 14.827 1.00 73.38 264 THR A N 1
ATOM 2121 C CA . THR A 1 264 ? 7.657 7.921 15.215 1.00 73.38 264 THR A CA 1
ATOM 2122 C C . THR A 1 264 ? 6.560 8.046 14.158 1.00 73.38 264 THR A C 1
ATOM 2124 O O . THR A 1 264 ? 5.421 8.366 14.494 1.00 73.38 264 THR A O 1
ATOM 2127 N N . VAL A 1 265 ? 6.845 7.714 12.893 1.00 75.75 265 VAL A N 1
ATOM 2128 C CA . VAL A 1 265 ? 5.893 7.866 11.778 1.00 75.75 265 VAL A CA 1
ATOM 2129 C C . VAL A 1 265 ? 4.702 6.918 11.924 1.00 75.75 265 VAL A C 1
ATOM 2131 O O . VAL A 1 265 ? 3.552 7.318 11.736 1.00 75.75 265 VAL A O 1
ATOM 2134 N N . ILE A 1 266 ? 4.954 5.658 12.293 1.00 82.12 266 ILE A N 1
ATOM 2135 C CA . ILE A 1 266 ? 3.890 4.661 12.498 1.00 82.12 266 ILE A CA 1
ATOM 2136 C C . ILE A 1 266 ? 3.096 4.995 13.761 1.00 82.12 266 ILE A C 1
ATOM 2138 O O . ILE A 1 266 ? 1.865 4.932 13.752 1.00 82.12 266 ILE A O 1
ATOM 2142 N N . LEU A 1 267 ? 3.784 5.434 14.817 1.00 82.69 267 LEU A N 1
ATOM 2143 C CA . LEU A 1 267 ? 3.144 5.881 16.047 1.00 82.69 267 LEU A CA 1
ATOM 2144 C C . LEU A 1 267 ? 2.211 7.076 15.796 1.00 82.69 267 LEU A C 1
ATOM 2146 O O . LEU A 1 267 ? 1.063 7.070 16.238 1.00 82.69 267 LEU A O 1
ATOM 2150 N N . GLY A 1 268 ? 2.651 8.057 15.009 1.00 81.38 268 GLY A N 1
ATOM 2151 C CA . GLY A 1 268 ? 1.826 9.192 14.602 1.00 81.38 268 GLY A CA 1
ATOM 2152 C C . GLY A 1 268 ? 0.569 8.773 13.830 1.00 81.38 268 GLY A C 1
ATOM 2153 O O . GLY A 1 268 ? -0.504 9.329 14.055 1.00 81.38 268 GLY A O 1
ATOM 2154 N N . ARG A 1 269 ? 0.644 7.727 12.994 1.00 85.06 269 ARG A N 1
ATOM 2155 C CA . ARG A 1 269 ? -0.532 7.152 12.303 1.00 85.06 269 ARG A CA 1
ATOM 2156 C C . ARG A 1 269 ? -1.499 6.473 13.274 1.00 85.06 269 ARG A C 1
ATOM 2158 O O . ARG A 1 269 ? -2.711 6.650 13.149 1.00 85.06 269 ARG A O 1
ATOM 2165 N N . ILE A 1 270 ? -0.981 5.740 14.262 1.00 86.38 270 ILE A N 1
ATOM 2166 C CA . ILE A 1 270 ? -1.787 5.153 15.347 1.00 86.38 270 ILE A CA 1
ATOM 2167 C C . ILE A 1 270 ? -2.526 6.264 16.104 1.00 86.38 270 ILE A C 1
ATOM 2169 O O . ILE A 1 270 ? -3.733 6.148 16.336 1.00 86.38 270 ILE A O 1
ATOM 2173 N N . PHE A 1 271 ? -1.842 7.363 16.436 1.00 84.44 271 PHE A N 1
ATOM 2174 C CA . PHE A 1 271 ? -2.464 8.522 17.076 1.00 84.44 271 PHE A CA 1
ATOM 2175 C C . PHE A 1 271 ? -3.518 9.185 16.185 1.00 84.44 271 PHE A C 1
ATOM 2177 O O . PHE A 1 271 ? -4.627 9.428 16.658 1.00 84.44 271 PHE A O 1
ATOM 2184 N N . ALA A 1 272 ? -3.228 9.406 14.901 1.00 83.50 272 ALA A N 1
ATOM 2185 C CA . ALA A 1 272 ? -4.163 10.012 13.954 1.00 83.50 272 ALA A CA 1
ATOM 2186 C C . ALA A 1 272 ? -5.462 9.203 13.807 1.00 83.50 272 ALA A C 1
ATOM 2188 O O . ALA A 1 272 ? -6.547 9.774 13.759 1.00 83.50 272 ALA A O 1
ATOM 2189 N N . ILE A 1 273 ? -5.389 7.869 13.797 1.00 86.06 273 ILE A N 1
ATOM 2190 C CA . ILE A 1 273 ? -6.600 7.036 13.821 1.00 86.06 273 ILE A CA 1
ATOM 2191 C C . ILE A 1 273 ? -7.284 7.136 15.189 1.00 86.06 273 ILE A C 1
ATOM 2193 O O . ILE A 1 273 ? -8.508 7.241 15.266 1.00 86.06 273 ILE A O 1
ATOM 2197 N N . SER A 1 274 ? -6.514 7.136 16.276 1.00 85.25 274 SER A N 1
ATOM 2198 C CA . SER A 1 274 ? -7.055 7.164 17.639 1.00 85.25 274 SER A CA 1
ATOM 2199 C C . SER A 1 274 ? -7.854 8.435 17.935 1.00 85.25 274 SER A C 1
ATOM 2201 O O . SER A 1 274 ? -8.899 8.351 18.580 1.00 85.25 274 SER A O 1
ATOM 2203 N N . THR A 1 275 ? -7.446 9.596 17.416 1.00 85.00 275 THR A N 1
ATOM 2204 C CA . THR A 1 275 ? -8.204 10.851 17.579 1.00 85.00 275 THR A CA 1
ATOM 2205 C C . THR A 1 275 ? -9.582 10.786 16.912 1.00 85.00 275 THR A C 1
ATOM 2207 O O . THR A 1 275 ? -10.551 11.329 17.451 1.00 85.00 275 THR A O 1
ATOM 2210 N N . THR A 1 276 ? -9.723 10.041 15.807 1.00 83.94 276 THR A N 1
ATOM 2211 C CA . THR A 1 276 ? -11.024 9.837 15.142 1.00 83.94 276 THR A CA 1
ATOM 2212 C C . THR A 1 276 ? -11.980 8.938 15.933 1.00 83.94 276 THR A C 1
ATOM 2214 O O . THR A 1 276 ? -13.193 9.016 15.726 1.00 83.94 276 THR A O 1
ATOM 2217 N N . LEU A 1 277 ? -11.489 8.137 16.890 1.00 82.69 277 LEU A N 1
ATOM 2218 C CA . LEU A 1 277 ? -12.338 7.258 17.710 1.00 82.69 277 LEU A CA 1
ATOM 2219 C C . LEU A 1 277 ? -13.340 8.034 18.570 1.00 82.69 277 LEU A C 1
ATOM 2221 O O . LEU A 1 277 ? -14.399 7.496 18.882 1.00 82.69 277 LEU A O 1
ATOM 2225 N N . SER A 1 278 ? -13.042 9.294 18.899 1.00 82.00 278 SER A N 1
ATOM 2226 C CA . SER A 1 278 ? -13.957 10.199 19.610 1.00 82.00 278 SER A CA 1
ATOM 2227 C C . SER A 1 278 ? -15.282 10.421 18.869 1.00 82.00 278 SER A C 1
ATOM 2229 O O . SER A 1 278 ? -16.314 10.645 19.494 1.00 82.00 278 SER A O 1
ATOM 2231 N N . THR A 1 279 ? -15.271 10.307 17.537 1.00 84.25 279 THR A N 1
ATOM 2232 C CA . THR A 1 279 ? -16.455 10.476 16.679 1.00 84.25 279 THR A CA 1
ATOM 2233 C C . THR A 1 279 ? -17.259 9.186 16.492 1.00 84.25 279 THR A C 1
ATOM 2235 O O . THR A 1 279 ? -18.304 9.189 15.843 1.00 84.25 279 THR A O 1
ATOM 2238 N N . ARG A 1 280 ? -16.785 8.065 17.050 1.00 85.81 280 ARG A N 1
ATOM 2239 C CA . ARG A 1 280 ? -17.383 6.735 16.892 1.00 85.81 280 ARG A CA 1
ATOM 2240 C C . ARG A 1 280 ? -18.113 6.276 18.156 1.00 85.81 280 ARG A C 1
ATOM 2242 O O . ARG A 1 280 ? -17.834 6.761 19.249 1.00 85.81 280 ARG A O 1
ATOM 2249 N N . PRO A 1 281 ? -19.004 5.271 18.046 1.00 88.12 281 PRO A N 1
ATOM 2250 C CA . PRO A 1 281 ? -19.618 4.654 19.216 1.00 88.12 281 PRO A CA 1
ATOM 2251 C C . PRO A 1 281 ? -18.561 4.124 20.192 1.00 88.12 281 PRO A C 1
ATOM 2253 O O . PRO A 1 281 ? -17.615 3.461 19.759 1.00 88.12 281 PRO A O 1
ATOM 2256 N N . LEU A 1 282 ? -18.777 4.329 21.497 1.00 87.31 282 LEU A N 1
ATOM 2257 C CA . LEU A 1 282 ? -17.846 3.988 22.588 1.00 87.31 282 LEU A CA 1
ATOM 2258 C C . LEU A 1 282 ? -17.270 2.563 22.495 1.00 87.31 282 LEU A C 1
ATOM 2260 O O . LEU A 1 282 ? -16.101 2.344 22.805 1.00 87.31 282 LEU A O 1
ATOM 2264 N N . ILE A 1 283 ? -18.054 1.602 21.995 1.00 88.06 283 ILE A N 1
ATOM 2265 C CA . ILE A 1 283 ? -17.610 0.216 21.782 1.00 88.06 283 ILE A CA 1
ATOM 2266 C C . ILE A 1 283 ? -16.353 0.105 20.899 1.00 88.06 283 ILE A C 1
ATOM 2268 O O . ILE A 1 283 ? -15.563 -0.820 21.083 1.00 88.06 283 ILE A O 1
ATOM 2272 N N . HIS A 1 284 ? -16.133 1.041 19.968 1.00 88.50 284 HIS A N 1
ATOM 2273 C CA . HIS A 1 284 ? -14.923 1.079 19.145 1.00 88.50 284 HIS A CA 1
ATOM 2274 C C . HIS A 1 284 ? -13.701 1.426 19.988 1.00 88.50 284 HIS A C 1
ATOM 2276 O O . HIS A 1 284 ? -12.726 0.677 19.969 1.00 88.50 284 HIS A O 1
ATOM 2282 N N . ALA A 1 285 ? -13.778 2.501 20.774 1.00 86.62 285 ALA A N 1
ATOM 2283 C CA . ALA A 1 285 ? -12.713 2.885 21.692 1.00 86.62 285 ALA A CA 1
ATOM 2284 C C . ALA A 1 285 ? -12.426 1.762 22.701 1.00 86.62 285 ALA A C 1
ATOM 2286 O O . ALA A 1 285 ? -11.276 1.365 22.856 1.00 86.62 285 ALA A O 1
ATOM 2287 N N . MET A 1 286 ? -13.463 1.158 23.292 1.00 89.06 286 MET A N 1
ATOM 2288 C CA . MET A 1 286 ? -13.309 0.061 24.259 1.00 89.06 286 MET A CA 1
ATOM 2289 C C . MET A 1 286 ? -12.616 -1.181 23.683 1.00 89.06 286 MET A C 1
ATOM 2291 O O . MET A 1 286 ? -11.907 -1.867 24.413 1.00 89.06 286 MET A O 1
ATOM 2295 N N . LYS A 1 287 ? -12.810 -1.499 22.394 1.00 88.62 287 LYS A N 1
ATOM 2296 C CA . LYS A 1 287 ? -12.156 -2.659 21.760 1.00 88.62 287 LYS A CA 1
ATOM 2297 C C . LYS A 1 287 ? -10.774 -2.354 21.191 1.00 88.62 287 LYS A C 1
ATOM 2299 O O . LYS A 1 287 ? -9.933 -3.250 21.152 1.00 88.62 287 LYS A O 1
ATOM 2304 N N . ILE A 1 288 ? -10.548 -1.130 20.720 1.00 88.00 288 ILE A N 1
ATOM 2305 C CA . ILE A 1 288 ? -9.286 -0.733 20.087 1.00 88.00 288 ILE A CA 1
ATOM 2306 C C . ILE A 1 288 ? -8.258 -0.334 21.143 1.00 88.00 288 ILE A C 1
ATOM 2308 O O . ILE A 1 288 ? -7.112 -0.761 21.048 1.00 88.00 288 ILE A O 1
ATOM 2312 N N . TRP A 1 289 ? -8.665 0.415 22.172 1.00 87.06 289 TRP A N 1
ATOM 2313 C CA . TRP A 1 289 ? -7.758 0.944 23.192 1.00 87.06 289 TRP A CA 1
ATOM 2314 C C . TRP A 1 289 ? -6.880 -0.128 23.856 1.00 87.06 289 TRP A C 1
ATOM 2316 O O . TRP A 1 289 ? -5.665 0.056 23.870 1.00 87.06 289 TRP A O 1
ATOM 2326 N N . PRO A 1 290 ? -7.398 -1.293 24.300 1.00 86.44 290 PRO A N 1
ATOM 2327 C CA . PRO A 1 290 ? -6.558 -2.323 24.917 1.00 86.44 290 PRO A CA 1
ATOM 2328 C C . PRO A 1 290 ? -5.445 -2.848 23.998 1.00 86.44 290 PRO A C 1
ATOM 2330 O O . PRO A 1 290 ? -4.380 -3.220 24.485 1.00 86.44 290 PRO A O 1
ATOM 2333 N N . LYS A 1 291 ? -5.674 -2.848 22.676 1.00 84.56 291 LYS A N 1
ATOM 2334 C CA . LYS A 1 291 ? -4.710 -3.318 21.667 1.00 84.56 291 LYS A CA 1
ATOM 2335 C C . LYS A 1 291 ? -3.574 -2.331 21.419 1.00 84.56 291 LYS A C 1
ATOM 2337 O O . LYS A 1 291 ? -2.516 -2.752 20.974 1.00 84.56 291 LYS A O 1
ATOM 2342 N N . ILE A 1 292 ? -3.804 -1.041 21.663 1.00 85.31 292 ILE A N 1
ATOM 2343 C CA . ILE A 1 292 ? -2.855 0.030 21.325 1.00 85.31 292 ILE A CA 1
ATOM 2344 C C . ILE A 1 292 ? -2.231 0.678 22.560 1.00 85.31 292 ILE A C 1
ATOM 2346 O O . ILE A 1 292 ? -1.126 1.196 22.476 1.00 85.31 292 ILE A O 1
ATOM 2350 N N . ALA A 1 293 ? -2.905 0.632 23.713 1.00 83.00 293 ALA A N 1
ATOM 2351 C CA . ALA A 1 293 ? -2.479 1.325 24.928 1.00 83.00 293 ALA A CA 1
ATOM 2352 C C . ALA A 1 293 ? -1.084 0.886 25.392 1.00 83.00 293 ALA A C 1
ATOM 2354 O O . ALA A 1 293 ? -0.273 1.722 25.772 1.00 83.00 293 ALA A O 1
ATOM 2355 N N . HIS A 1 294 ? -0.782 -0.408 25.282 1.00 79.56 294 HIS A N 1
ATOM 2356 C CA . HIS A 1 294 ? 0.516 -0.975 25.656 1.00 79.56 294 HIS A CA 1
ATOM 2357 C C . HIS A 1 294 ? 1.664 -0.448 24.784 1.00 79.56 294 HIS A C 1
ATOM 2359 O O . HIS A 1 294 ? 2.801 -0.415 25.233 1.00 79.56 294 HIS A O 1
ATOM 2365 N N . HIS A 1 295 ? 1.354 -0.020 23.558 1.00 76.19 295 HIS A N 1
ATOM 2366 C CA . HIS A 1 295 ? 2.317 0.527 22.602 1.00 76.19 295 HIS A CA 1
ATOM 2367 C C . HIS A 1 295 ? 2.492 2.048 22.730 1.00 76.19 295 HIS A C 1
ATOM 2369 O O . HIS A 1 295 ? 3.468 2.607 22.246 1.00 76.19 295 HIS A O 1
ATOM 2375 N N . ILE A 1 296 ? 1.531 2.729 23.363 1.00 73.19 296 ILE A N 1
ATOM 2376 C CA . ILE A 1 296 ? 1.519 4.190 23.532 1.00 73.19 296 ILE A CA 1
ATOM 2377 C C . ILE A 1 296 ? 2.068 4.615 24.904 1.00 73.19 296 ILE A C 1
ATOM 2379 O O . ILE A 1 296 ? 2.660 5.683 25.012 1.00 73.19 296 ILE A O 1
ATOM 2383 N N . VAL A 1 297 ? 1.847 3.816 25.953 1.00 65.06 297 VAL A N 1
ATOM 2384 C CA . VAL A 1 297 ? 2.072 4.195 27.365 1.00 65.06 297 VAL A CA 1
ATOM 2385 C C . VAL A 1 297 ? 3.349 3.553 27.947 1.00 65.06 297 VAL A C 1
ATOM 2387 O O . VAL A 1 297 ? 3.398 3.257 29.136 1.00 65.06 297 VAL A O 1
ATOM 2390 N N . GLN A 1 298 ? 4.374 3.292 27.128 1.00 51.53 298 GLN A N 1
ATOM 2391 C CA . GLN A 1 298 ? 5.675 2.808 27.626 1.00 51.53 298 GLN A CA 1
ATOM 2392 C C . GLN A 1 298 ? 6.540 3.929 28.199 1.00 51.53 298 GLN A C 1
ATOM 2394 O O . GLN A 1 298 ? 6.649 4.986 27.539 1.00 51.53 298 GLN A O 1
#